Protein AF-A0AAU7R3I4-F1 (afdb_monomer_lite)

Foldseek 3Di:
DDPLVVLLVVLQVLLQVAFLLLLLLLLLLLLVLLCVVCVPDDPLLVVCPVLSVLSLLLSLQPPVSQVVLVVVLVVCCVDLQNDDPPVPRPCSCVQLSNQSSSLSSVSLNVSGSVSSSVNLVSSLVSLVVVLVVVVVVPPPDDRDDSSVSSSLSSLLSVVSSVLCVVCRVVSNVSSVGDDPVSSVVVSVSSVCSSVDDRPPDD

Organism: NCBI:txid3156396

Sequence (202 aa):
MSDWQILSQQVRSRLLAADAGTAVAFAAITAERLMRLDPQGLPFTRSLRPLLGLIWRAAAGDRTAFKPIAITLGEFYRSEYCHNDGQEGPDDADDDPAAATLFAAECYLHGEPVFAAYVAGRAIDAVEYRMELASEDYTGAEPVDSDAEVLAEVRQQLADLDTLAPYAAKLSSARFGLPADEQERLLAVLGDIVTAPAALSE

Secondary structure (DSSP, 8-state):
--HHHHHHHHHHHHHHHS-HHHHHHHHHHHHHHHHHH-TT--HHHHHTHHHHHHHHHHHTT-GGGHHHHHHHHHHHTTSGGG---GGGS-GGGSSHHHHHHHHHHHHHHH--HHHHHHHHHHHHHHHHHHHHHHHHS--SPPPP-HHHHHHHHHHHHHHHHHHHGGGHHHHHHHTT---HHHHHHHHHHHHHHHHSPP----

Structure (mmCIF, N/CA/C/O backbone):
data_AF-A0AAU7R3I4-F1
#
_entry.id   AF-A0AAU7R3I4-F1
#
loop_
_atom_site.group_PDB
_atom_site.id
_atom_site.type_symbol
_atom_site.label_atom_id
_atom_site.label_alt_id
_atom_site.label_comp_id
_atom_site.label_asym_id
_atom_site.label_entity_id
_atom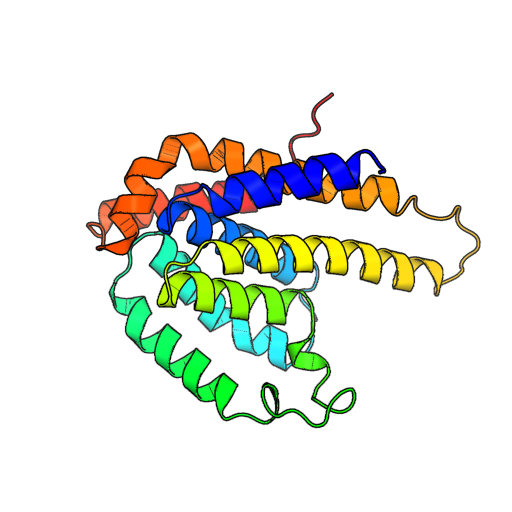_site.label_seq_id
_atom_site.pdbx_PDB_ins_code
_atom_site.Cartn_x
_atom_site.Cartn_y
_atom_site.Cartn_z
_atom_site.occupancy
_atom_site.B_iso_or_equiv
_atom_site.auth_seq_id
_atom_site.auth_comp_id
_atom_site.auth_asym_id
_atom_site.auth_atom_id
_atom_site.pdbx_PDB_model_num
ATOM 1 N N . MET A 1 1 ? 22.772 12.039 -10.742 1.00 71.75 1 MET A N 1
ATOM 2 C CA . MET A 1 1 ? 21.473 11.440 -10.396 1.00 71.75 1 MET A CA 1
ATOM 3 C C . MET A 1 1 ? 20.554 11.693 -11.565 1.00 71.75 1 MET A C 1
ATOM 5 O O . MET A 1 1 ? 20.539 12.831 -12.024 1.00 71.75 1 MET A O 1
ATOM 9 N N . SER A 1 2 ? 19.893 10.658 -12.074 1.00 85.19 2 SER A N 1
ATOM 10 C CA . SER A 1 2 ? 18.846 10.798 -13.092 1.00 85.19 2 SER A CA 1
ATOM 11 C C . SER A 1 2 ? 17.607 11.481 -12.493 1.00 85.19 2 SER A C 1
ATOM 13 O O . SER A 1 2 ? 17.454 11.550 -11.267 1.00 85.19 2 SER A O 1
ATOM 15 N N . ASP A 1 3 ? 16.715 11.984 -13.346 1.00 89.75 3 ASP A N 1
ATOM 16 C CA . ASP A 1 3 ? 15.483 12.657 -12.913 1.00 89.75 3 ASP A CA 1
ATOM 17 C C . ASP A 1 3 ? 14.599 11.732 -12.063 1.00 89.75 3 ASP A C 1
ATOM 19 O O . ASP A 1 3 ? 14.070 12.149 -11.028 1.00 89.75 3 ASP A O 1
ATOM 23 N N . TRP A 1 4 ? 14.504 10.450 -12.431 1.00 93.25 4 TRP A N 1
ATOM 24 C CA . TRP A 1 4 ? 13.720 9.475 -11.673 1.00 93.25 4 TRP A CA 1
ATOM 25 C C . TRP A 1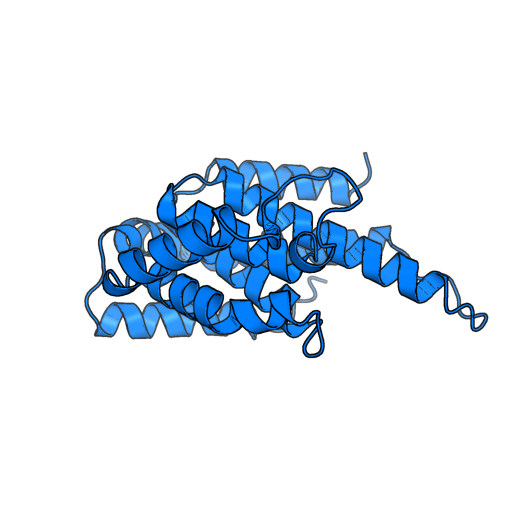 4 ? 14.300 9.223 -10.274 1.00 93.25 4 TRP A C 1
ATOM 27 O O . TRP A 1 4 ? 13.537 9.086 -9.322 1.00 93.25 4 TRP A O 1
ATOM 37 N N . GLN A 1 5 ? 15.628 9.250 -10.097 1.00 94.44 5 GLN A N 1
ATOM 38 C CA . GLN A 1 5 ? 16.264 9.085 -8.781 1.00 94.44 5 GLN A CA 1
ATOM 39 C C . GLN A 1 5 ? 15.942 10.252 -7.842 1.00 94.44 5 GLN A C 1
ATOM 41 O O . GLN A 1 5 ? 15.755 10.053 -6.640 1.00 94.44 5 GLN A O 1
ATOM 46 N N . ILE A 1 6 ? 15.871 11.475 -8.377 1.00 95.94 6 ILE A N 1
ATOM 47 C CA . ILE A 1 6 ? 15.481 12.664 -7.607 1.00 95.94 6 ILE A CA 1
ATOM 48 C C . ILE A 1 6 ? 14.027 12.527 -7.144 1.00 95.94 6 ILE A C 1
ATOM 50 O O . ILE A 1 6 ? 13.739 12.709 -5.958 1.00 95.94 6 ILE A O 1
ATOM 54 N N . LEU A 1 7 ? 13.120 12.160 -8.053 1.00 97.50 7 LEU A N 1
ATOM 55 C CA . LEU A 1 7 ? 11.707 11.983 -7.720 1.00 97.50 7 LEU A CA 1
ATOM 56 C C . LEU A 1 7 ? 11.472 10.783 -6.789 1.00 97.50 7 LEU A C 1
ATOM 58 O O . LEU A 1 7 ? 10.652 10.873 -5.880 1.00 97.50 7 LEU A O 1
ATOM 62 N N . SER A 1 8 ? 12.235 9.698 -6.930 1.00 97.25 8 SER A N 1
ATOM 63 C CA . SER A 1 8 ? 12.165 8.532 -6.038 1.00 97.25 8 SER A CA 1
ATOM 64 C C . SER A 1 8 ? 12.566 8.910 -4.607 1.00 97.25 8 SER A C 1
ATOM 66 O O . SER A 1 8 ? 11.874 8.569 -3.643 1.00 97.25 8 SER A O 1
ATOM 68 N N . GLN A 1 9 ? 13.611 9.732 -4.443 1.00 97.75 9 GLN A N 1
ATOM 69 C CA . GLN A 1 9 ? 13.945 10.293 -3.131 1.00 97.75 9 GLN A CA 1
ATOM 70 C C . GLN A 1 9 ? 12.828 11.186 -2.583 1.00 97.75 9 GLN A C 1
ATOM 72 O O . GLN A 1 9 ? 12.547 11.137 -1.386 1.00 97.75 9 GLN A O 1
ATOM 77 N N . GLN A 1 10 ? 12.147 11.956 -3.436 1.00 98.06 10 GLN A N 1
ATOM 78 C CA . GLN A 1 10 ? 10.985 12.741 -3.022 1.00 98.06 10 GLN A CA 1
ATOM 79 C C . GLN A 1 10 ? 9.822 11.850 -2.555 1.00 98.06 10 GLN A C 1
ATOM 81 O O . GLN A 1 10 ? 9.249 12.138 -1.501 1.00 98.06 10 GLN A O 1
ATOM 86 N N . VAL A 1 11 ? 9.494 10.769 -3.277 1.00 98.44 11 VAL A N 1
ATOM 87 C CA . VAL A 1 11 ? 8.492 9.772 -2.847 1.00 98.44 11 VAL A CA 1
ATOM 88 C C . VAL A 1 11 ? 8.865 9.226 -1.475 1.00 98.44 11 VAL A C 1
ATOM 90 O O . VAL A 1 11 ? 8.072 9.314 -0.536 1.00 98.44 11 VAL A O 1
ATOM 93 N N . ARG A 1 12 ? 10.106 8.750 -1.321 1.00 98.56 12 ARG A N 1
ATOM 94 C CA . ARG A 1 12 ? 10.612 8.214 -0.055 1.00 98.56 12 ARG A CA 1
ATOM 95 C C . ARG A 1 12 ? 10.496 9.230 1.080 1.00 98.56 12 ARG A C 1
ATOM 97 O O . ARG A 1 12 ? 9.994 8.894 2.148 1.00 98.56 12 ARG A O 1
ATOM 104 N N . SER A 1 13 ? 10.925 10.474 0.869 1.00 98.44 13 SER A N 1
ATOM 105 C CA . SER A 1 13 ? 10.817 11.532 1.879 1.00 98.44 13 SER A CA 1
ATOM 106 C C . SER A 1 13 ? 9.367 11.835 2.263 1.00 98.44 13 SER A C 1
ATOM 108 O O . SER A 1 13 ? 9.090 12.013 3.448 1.00 98.44 13 SER A O 1
ATOM 110 N N . ARG A 1 14 ? 8.439 11.867 1.297 1.00 98.56 14 ARG A N 1
ATOM 111 C CA . ARG A 1 14 ? 7.009 12.086 1.566 1.00 98.56 14 ARG A CA 1
ATOM 112 C C . ARG A 1 14 ? 6.393 10.931 2.347 1.00 98.56 14 ARG A C 1
ATOM 114 O O . ARG A 1 14 ? 5.661 11.192 3.294 1.00 98.56 14 ARG A O 1
ATOM 121 N N . LEU A 1 15 ? 6.717 9.688 1.993 1.00 98.44 15 LEU A N 1
ATOM 122 C CA . LEU A 1 15 ? 6.246 8.501 2.709 1.00 98.44 15 LEU A CA 1
ATOM 123 C C . LEU A 1 15 ? 6.739 8.489 4.152 1.00 98.44 15 LEU A C 1
ATOM 125 O O . LEU A 1 15 ? 5.936 8.337 5.063 1.00 98.44 15 LEU A O 1
ATOM 129 N N . LEU A 1 16 ? 8.030 8.739 4.379 1.00 98.31 16 LEU A N 1
ATOM 130 C CA . LEU A 1 16 ? 8.600 8.783 5.731 1.00 98.31 16 LEU A CA 1
ATOM 131 C C . LEU A 1 16 ? 8.027 9.914 6.601 1.00 98.31 16 LEU A C 1
ATOM 133 O O . LEU A 1 16 ? 8.086 9.823 7.825 1.00 98.31 16 LEU A O 1
ATOM 137 N N . ALA A 1 17 ? 7.490 10.970 5.987 1.00 98.00 17 ALA A N 1
ATOM 138 C CA . ALA A 1 17 ? 6.820 12.068 6.679 1.00 98.00 17 ALA A CA 1
ATOM 139 C C . ALA A 1 17 ? 5.295 11.880 6.812 1.00 98.00 17 ALA A C 1
ATOM 141 O O . ALA A 1 17 ? 4.649 12.664 7.509 1.00 98.00 17 ALA A O 1
ATOM 142 N N . ALA A 1 18 ? 4.711 10.889 6.133 1.00 97.38 18 ALA A N 1
ATOM 143 C CA . ALA A 1 18 ? 3.278 10.633 6.154 1.00 97.38 18 ALA A CA 1
ATOM 144 C C . ALA A 1 18 ? 2.837 10.023 7.492 1.00 97.38 18 ALA A C 1
ATOM 146 O O . ALA A 1 18 ? 3.603 9.347 8.181 1.00 97.38 18 ALA A O 1
ATOM 147 N N . ASP A 1 19 ? 1.570 10.226 7.854 1.00 96.94 19 ASP A N 1
ATOM 148 C CA . ASP A 1 19 ? 0.981 9.472 8.953 1.00 96.94 19 ASP A CA 1
ATOM 149 C C . ASP A 1 19 ? 0.821 7.990 8.571 1.00 96.94 19 ASP A C 1
ATOM 151 O O . ASP A 1 19 ? 0.715 7.629 7.396 1.00 96.94 19 ASP A O 1
ATOM 155 N N . ALA A 1 20 ? 0.758 7.122 9.581 1.00 96.00 20 ALA A N 1
ATOM 156 C CA . ALA A 1 20 ? 0.672 5.679 9.380 1.00 96.00 20 ALA A CA 1
ATOM 157 C C . ALA A 1 20 ? -0.536 5.246 8.528 1.00 96.00 20 ALA A C 1
ATOM 159 O O . ALA A 1 20 ? -0.434 4.275 7.787 1.00 96.00 20 ALA A O 1
ATOM 160 N N . GLY A 1 21 ? -1.675 5.942 8.616 1.00 97.00 21 GLY A N 1
ATOM 161 C CA . GLY A 1 21 ? -2.854 5.614 7.816 1.00 97.00 21 GLY A CA 1
ATOM 162 C C . GLY A 1 21 ? -2.629 5.900 6.334 1.00 97.00 21 GLY A C 1
ATOM 163 O O . GLY A 1 21 ? -2.916 5.051 5.491 1.00 97.00 21 GLY A O 1
ATOM 164 N N . THR A 1 22 ? -2.055 7.065 6.025 1.00 97.94 22 THR A N 1
ATOM 165 C CA . THR A 1 22 ? -1.668 7.427 4.653 1.00 97.94 22 THR A CA 1
ATOM 166 C C . THR A 1 22 ? -0.627 6.464 4.086 1.00 97.94 22 THR A C 1
ATOM 168 O O . THR A 1 22 ? -0.768 6.016 2.948 1.00 97.94 22 THR A O 1
ATOM 171 N N . ALA A 1 23 ? 0.376 6.084 4.882 1.00 98.38 23 ALA A N 1
ATOM 172 C CA . ALA A 1 23 ? 1.396 5.121 4.467 1.00 98.38 23 ALA A CA 1
ATOM 173 C C . ALA A 1 23 ? 0.801 3.739 4.133 1.00 98.38 23 ALA A C 1
ATOM 175 O O . ALA A 1 23 ? 1.142 3.156 3.106 1.00 98.38 23 ALA A O 1
ATOM 176 N N . VAL A 1 24 ? -0.135 3.241 4.950 1.00 98.25 24 VAL A N 1
ATOM 177 C CA . VAL A 1 24 ? -0.825 1.962 4.703 1.00 98.25 24 VAL A CA 1
ATOM 178 C C . VAL A 1 24 ? -1.683 2.018 3.442 1.00 98.25 24 VAL A C 1
ATOM 180 O O . VAL A 1 24 ? -1.657 1.078 2.652 1.00 98.25 24 VAL A O 1
ATOM 183 N N . ALA A 1 25 ? -2.427 3.107 3.229 1.00 98.06 25 ALA A N 1
ATOM 184 C CA . ALA A 1 25 ? -3.237 3.269 2.024 1.00 98.06 25 ALA A CA 1
ATOM 185 C C . ALA A 1 25 ? -2.371 3.298 0.759 1.00 98.06 25 ALA A C 1
ATOM 187 O O . ALA A 1 25 ? -2.673 2.584 -0.194 1.00 98.06 25 ALA A O 1
ATOM 188 N N . PHE A 1 26 ? -1.266 4.050 0.777 1.00 98.44 26 PHE A N 1
ATOM 189 C CA . PHE A 1 26 ? -0.291 4.039 -0.313 1.00 98.44 26 PHE A CA 1
ATOM 190 C C . PHE A 1 26 ? 0.252 2.627 -0.566 1.00 98.44 26 PHE A C 1
ATOM 192 O O . PHE A 1 26 ? 0.228 2.151 -1.697 1.00 98.44 26 PHE A O 1
ATOM 199 N N . ALA A 1 27 ? 0.693 1.931 0.486 1.00 98.56 27 ALA A N 1
ATOM 200 C CA . ALA A 1 27 ? 1.240 0.584 0.363 1.00 98.56 27 ALA A CA 1
ATOM 201 C C . ALA A 1 27 ? 0.222 -0.402 -0.245 1.00 98.56 27 ALA A C 1
ATOM 203 O O . ALA A 1 27 ? 0.578 -1.185 -1.122 1.00 98.56 27 ALA A O 1
ATOM 204 N N . ALA A 1 28 ? -1.049 -0.328 0.165 1.00 97.94 28 ALA A N 1
ATOM 205 C CA . ALA A 1 28 ? -2.124 -1.160 -0.375 1.00 97.94 28 ALA A CA 1
ATOM 206 C C . ALA A 1 28 ? -2.416 -0.868 -1.858 1.00 97.94 28 ALA A C 1
ATOM 208 O O . ALA A 1 28 ? -2.592 -1.802 -2.641 1.00 97.94 28 ALA A O 1
ATOM 209 N N . ILE A 1 29 ? -2.441 0.414 -2.243 1.00 97.50 29 ILE A N 1
ATO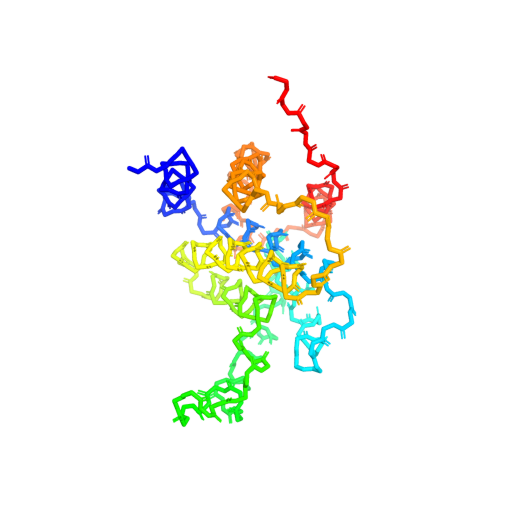M 210 C CA . ILE A 1 29 ? -2.638 0.872 -3.628 1.00 97.50 29 ILE A CA 1
ATOM 211 C C . ILE A 1 29 ? -1.526 0.339 -4.533 1.00 97.50 29 ILE A C 1
ATOM 213 O O . ILE A 1 29 ? -1.805 -0.279 -5.563 1.00 97.50 29 ILE A O 1
ATOM 217 N N . THR A 1 30 ? -0.274 0.534 -4.127 1.00 97.75 30 THR A N 1
ATOM 218 C CA . THR A 1 30 ? 0.894 0.126 -4.910 1.00 97.75 30 THR A CA 1
ATOM 219 C C . THR A 1 30 ? 1.000 -1.396 -5.010 1.00 97.75 30 THR A C 1
ATOM 221 O O . THR A 1 30 ? 1.177 -1.920 -6.109 1.00 97.75 30 THR A O 1
ATOM 224 N N . ALA A 1 31 ? 0.800 -2.123 -3.904 1.00 97.50 31 ALA A N 1
ATOM 225 C CA . ALA A 1 31 ? 0.778 -3.586 -3.922 1.00 97.50 31 ALA A CA 1
ATOM 226 C C . ALA A 1 31 ? -0.330 -4.126 -4.844 1.00 97.50 31 ALA A C 1
ATOM 228 O O . ALA A 1 31 ? -0.075 -5.019 -5.646 1.00 97.50 31 ALA A O 1
ATOM 229 N N . GLU A 1 32 ? -1.537 -3.550 -4.806 1.00 96.56 32 GLU A N 1
ATOM 230 C CA . GLU A 1 32 ? -2.638 -3.950 -5.693 1.00 96.56 32 GLU A CA 1
ATOM 231 C C . GLU A 1 32 ? -2.322 -3.711 -7.169 1.00 96.56 32 GLU A C 1
ATOM 233 O O . GLU A 1 32 ? -2.641 -4.571 -7.992 1.00 96.56 32 GLU A O 1
ATOM 238 N N . ARG A 1 33 ? -1.660 -2.602 -7.524 1.00 95.31 33 ARG A N 1
ATOM 239 C CA . ARG A 1 33 ? -1.207 -2.386 -8.905 1.00 95.31 33 ARG A CA 1
ATOM 240 C C . ARG A 1 33 ? -0.242 -3.472 -9.363 1.00 95.31 33 ARG A C 1
ATOM 242 O O . ARG A 1 33 ? -0.480 -4.064 -10.413 1.00 95.31 33 ARG A O 1
ATOM 249 N N . LEU A 1 34 ? 0.789 -3.775 -8.574 1.00 94.56 34 LEU A N 1
ATOM 250 C CA . LEU A 1 34 ? 1.768 -4.815 -8.918 1.00 94.56 34 LEU A CA 1
ATOM 251 C C . LEU A 1 34 ? 1.093 -6.168 -9.121 1.00 94.56 34 LEU A C 1
ATOM 253 O O . LEU A 1 34 ? 1.260 -6.826 -10.144 1.00 94.56 34 LEU A O 1
ATOM 257 N N . MET A 1 35 ? 0.217 -6.528 -8.191 1.00 93.19 35 MET A N 1
ATOM 258 C CA . MET A 1 35 ? -0.504 -7.791 -8.220 1.00 93.19 35 MET A CA 1
ATOM 259 C C . MET A 1 35 ? -1.549 -7.877 -9.352 1.00 93.19 35 MET A C 1
ATOM 261 O O . MET A 1 35 ? -2.101 -8.952 -9.586 1.00 93.19 35 MET A O 1
ATOM 265 N N . ARG A 1 36 ? -1.891 -6.762 -10.014 1.00 92.06 36 ARG A N 1
ATOM 266 C CA . ARG A 1 36 ? -2.749 -6.720 -11.214 1.00 92.06 36 ARG A CA 1
ATOM 267 C C . ARG A 1 36 ? -1.949 -6.764 -12.511 1.00 92.06 36 ARG A C 1
ATOM 269 O O . ARG A 1 36 ? -2.495 -7.214 -13.517 1.00 92.06 36 ARG A O 1
ATOM 276 N N . LEU A 1 37 ? -0.705 -6.286 -12.492 1.00 88.31 37 LEU A N 1
ATOM 277 C CA . LEU A 1 37 ? 0.207 -6.355 -13.634 1.00 88.31 37 LEU A CA 1
ATOM 278 C C . LEU A 1 37 ? 0.649 -7.793 -13.913 1.00 88.31 37 LEU A C 1
ATOM 280 O O . LEU A 1 37 ? 0.810 -8.145 -15.079 1.00 88.31 37 LEU A O 1
ATOM 284 N N . ASP A 1 38 ? 0.746 -8.628 -12.875 1.00 81.94 38 ASP A N 1
ATOM 285 C CA . ASP A 1 38 ? 1.004 -10.061 -13.016 1.00 81.94 38 ASP A CA 1
ATOM 286 C C . ASP A 1 38 ? -0.145 -10.935 -12.463 1.00 81.94 38 ASP A C 1
ATOM 288 O O . ASP A 1 38 ? -0.091 -11.457 -11.345 1.00 81.94 38 ASP A O 1
ATOM 292 N N . PRO A 1 39 ? -1.227 -11.132 -13.239 1.00 75.94 39 PRO A N 1
ATOM 293 C CA . PRO A 1 39 ? -2.353 -11.958 -12.810 1.00 75.94 39 PRO A CA 1
ATOM 294 C C . PRO A 1 39 ? -2.035 -13.462 -12.786 1.00 75.94 39 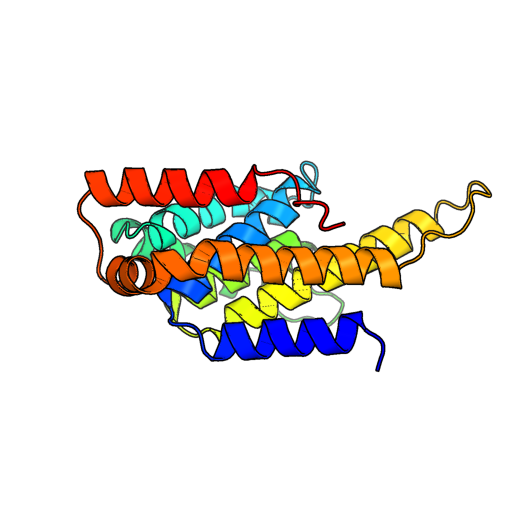PRO A C 1
ATOM 296 O O . PRO A 1 39 ? -2.799 -14.229 -12.191 1.00 75.94 39 PRO A O 1
ATOM 299 N N . GLN A 1 40 ? -0.966 -13.902 -13.460 1.00 77.44 40 GLN A N 1
ATOM 300 C CA . GLN A 1 40 ? -0.568 -15.313 -13.535 1.00 77.44 40 GLN A CA 1
ATOM 301 C C . GLN A 1 40 ? 0.538 -15.681 -12.548 1.00 77.44 40 GLN A C 1
ATOM 303 O O . GLN A 1 40 ? 0.889 -16.860 -12.521 1.00 77.44 40 GLN A O 1
ATOM 308 N N . GLY A 1 41 ? 1.018 -14.713 -11.758 1.00 78.88 41 GLY A N 1
ATOM 309 C CA . GLY A 1 41 ? 2.228 -14.784 -10.947 1.00 78.88 41 GLY A CA 1
ATOM 310 C C . GLY A 1 41 ? 2.390 -16.002 -10.051 1.00 78.88 41 GLY A C 1
ATOM 311 O O . GLY A 1 41 ? 1.546 -16.907 -9.970 1.00 78.88 41 GLY A O 1
ATOM 312 N N . LEU A 1 42 ? 3.520 -16.038 -9.354 1.00 87.88 42 LEU A N 1
ATOM 313 C CA . LEU A 1 42 ? 3.970 -17.236 -8.655 1.00 87.88 42 LEU A CA 1
ATOM 314 C C . LEU A 1 42 ? 2.903 -17.777 -7.680 1.00 87.88 42 LEU A C 1
ATOM 316 O O . LEU A 1 42 ? 2.064 -17.023 -7.162 1.00 87.88 42 LEU A O 1
ATOM 320 N N . PRO A 1 43 ? 2.836 -19.108 -7.462 1.00 89.81 43 PRO A N 1
ATOM 321 C CA . PRO A 1 43 ? 1.831 -19.713 -6.590 1.00 89.81 43 PRO A CA 1
ATOM 322 C C . PRO A 1 43 ? 1.733 -19.040 -5.217 1.00 89.81 43 PRO A C 1
ATOM 324 O O . PRO A 1 43 ? 0.616 -18.795 -4.747 1.00 89.81 43 PRO A O 1
ATOM 327 N N . PHE A 1 44 ? 2.874 -18.684 -4.620 1.00 90.12 44 PHE A N 1
ATOM 328 C CA . PHE A 1 44 ? 2.911 -17.946 -3.363 1.00 90.12 44 PHE A CA 1
ATOM 329 C C . PHE A 1 44 ? 2.282 -16.556 -3.489 1.00 90.12 44 PHE A C 1
ATOM 331 O O . PHE A 1 44 ? 1.346 -16.254 -2.748 1.00 90.12 44 PHE A O 1
ATOM 338 N N . THR A 1 45 ? 2.693 -15.753 -4.472 1.00 92.06 45 THR A N 1
ATOM 339 C CA . THR A 1 45 ? 2.119 -14.429 -4.752 1.00 92.06 45 THR A CA 1
ATOM 340 C C . THR A 1 45 ? 0.602 -14.499 -4.852 1.00 92.06 45 THR A C 1
ATOM 342 O O . THR A 1 45 ? -0.113 -13.789 -4.146 1.00 92.06 45 THR A O 1
ATOM 345 N N . ARG A 1 46 ? 0.063 -15.430 -5.646 1.00 91.94 46 ARG A N 1
ATOM 346 C CA . ARG A 1 46 ? -1.395 -15.603 -5.781 1.00 91.94 46 ARG A CA 1
ATOM 347 C C . ARG A 1 46 ? -2.070 -15.955 -4.456 1.00 91.94 46 ARG A C 1
ATOM 349 O O . ARG A 1 46 ? -3.179 -15.481 -4.193 1.00 91.94 46 ARG A O 1
ATOM 356 N N . SER A 1 47 ? -1.405 -16.741 -3.609 1.00 93.06 47 SER A N 1
ATOM 357 C CA . SER A 1 47 ? -1.913 -17.103 -2.282 1.00 93.06 47 SER A CA 1
ATOM 358 C C . SER A 1 47 ? -2.066 -15.901 -1.338 1.00 93.06 47 SER A C 1
ATOM 360 O O . SER A 1 47 ? -2.895 -15.953 -0.431 1.00 93.06 47 SER A O 1
ATOM 362 N N . LEU A 1 48 ? -1.356 -14.792 -1.590 1.00 95.69 48 LEU A N 1
ATOM 363 C CA . LEU A 1 48 ? -1.414 -13.567 -0.784 1.00 95.69 48 LEU A CA 1
ATOM 364 C C . LEU A 1 48 ? -2.609 -12.657 -1.118 1.00 95.69 48 LEU A C 1
ATOM 366 O O . LEU A 1 48 ? -2.848 -11.676 -0.412 1.00 95.69 48 LEU A O 1
ATOM 370 N N . ARG A 1 49 ? -3.419 -12.963 -2.145 1.00 96.12 49 ARG A N 1
ATOM 371 C CA . ARG A 1 49 ? -4.580 -12.123 -2.505 1.00 96.12 49 ARG A CA 1
ATOM 372 C C . ARG A 1 49 ? -5.551 -11.875 -1.338 1.00 96.12 49 ARG A C 1
ATOM 374 O O . ARG A 1 49 ? -5.979 -10.732 -1.165 1.00 96.12 49 ARG A O 1
ATOM 381 N N . PRO A 1 50 ? -5.908 -12.880 -0.512 1.00 97.75 50 PRO A N 1
ATOM 382 C CA . PRO A 1 50 ? -6.743 -12.650 0.663 1.00 97.75 50 PRO A CA 1
ATOM 383 C C . PRO A 1 50 ? -6.084 -11.719 1.689 1.00 97.75 50 PRO A C 1
ATOM 385 O O . PRO A 1 50 ? -6.786 -10.912 2.296 1.00 97.75 50 PRO A O 1
ATOM 388 N N . LEU A 1 51 ? -4.756 -11.791 1.859 1.00 98.31 51 LEU A N 1
ATOM 389 C CA . LEU A 1 51 ? -4.012 -10.882 2.734 1.00 98.31 51 LEU A CA 1
ATOM 390 C C . LEU A 1 51 ? -4.117 -9.444 2.230 1.00 98.31 51 LEU A C 1
ATOM 392 O O . LEU A 1 51 ? -4.485 -8.563 3.004 1.00 98.31 51 LEU A O 1
ATOM 396 N N . LEU A 1 52 ? -3.896 -9.213 0.935 1.00 97.62 52 LEU A N 1
ATOM 397 C CA . LEU A 1 52 ? -4.053 -7.884 0.349 1.00 97.62 52 LEU A CA 1
ATOM 398 C C . LEU A 1 52 ? -5.476 -7.342 0.548 1.00 97.62 52 LEU A C 1
ATOM 400 O O . LEU A 1 52 ? -5.650 -6.205 0.984 1.00 97.62 52 LEU A O 1
ATOM 404 N N . GLY A 1 53 ? -6.500 -8.180 0.363 1.00 97.81 53 GLY A N 1
ATOM 405 C CA . GLY A 1 53 ? -7.886 -7.815 0.668 1.00 97.81 53 GLY A CA 1
ATOM 406 C C . GLY A 1 53 ? -8.105 -7.391 2.129 1.00 97.81 53 GLY A C 1
ATOM 407 O O . GLY A 1 53 ? -8.848 -6.445 2.392 1.00 97.81 53 GLY A O 1
ATOM 408 N N . LEU A 1 54 ? -7.440 -8.037 3.092 1.00 98.25 54 LEU A N 1
ATOM 409 C CA . LEU A 1 54 ? -7.482 -7.622 4.499 1.00 98.25 54 LEU A CA 1
ATOM 410 C C . LEU A 1 54 ? -6.807 -6.262 4.716 1.00 98.25 54 LEU A C 1
ATOM 412 O O . LEU A 1 54 ? -7.356 -5.441 5.451 1.00 98.25 54 LEU A O 1
ATOM 416 N N . ILE A 1 55 ? -5.660 -6.014 4.074 1.00 98.19 55 ILE A N 1
ATOM 417 C CA . ILE A 1 55 ? -4.928 -4.739 4.159 1.00 98.19 55 ILE A CA 1
ATOM 418 C C . ILE A 1 55 ? -5.789 -3.591 3.620 1.00 98.19 55 ILE A C 1
ATOM 420 O O . ILE A 1 55 ? -5.869 -2.541 4.249 1.00 98.19 55 ILE A O 1
ATOM 424 N N . TRP A 1 56 ? -6.509 -3.805 2.518 1.00 97.31 56 TRP A N 1
ATOM 425 C CA . TRP A 1 56 ? -7.454 -2.831 1.964 1.00 97.31 56 TRP A CA 1
ATOM 426 C C . TRP A 1 56 ? -8.545 -2.429 2.953 1.00 97.31 56 TRP A C 1
ATOM 428 O O . TRP A 1 56 ? -8.785 -1.245 3.197 1.00 97.31 56 TRP A O 1
ATOM 438 N N . ARG A 1 57 ? -9.183 -3.418 3.584 1.00 96.75 57 ARG A N 1
ATOM 439 C CA . ARG A 1 57 ? -10.191 -3.149 4.617 1.00 96.75 57 ARG A CA 1
ATOM 440 C C . ARG A 1 57 ? -9.568 -2.446 5.823 1.00 96.75 57 ARG A C 1
ATOM 442 O O . ARG A 1 57 ? -10.161 -1.516 6.362 1.00 96.75 57 ARG A O 1
ATOM 449 N N . ALA A 1 58 ? -8.370 -2.860 6.229 1.00 97.00 58 ALA A N 1
ATOM 450 C CA . ALA A 1 58 ? -7.620 -2.235 7.311 1.00 97.00 58 ALA A CA 1
ATOM 451 C C . ALA A 1 58 ? -7.283 -0.760 7.020 1.00 97.00 58 ALA A C 1
ATOM 453 O O . ALA A 1 58 ? -7.480 0.081 7.898 1.00 97.00 58 ALA A O 1
ATOM 454 N N . ALA A 1 59 ? -6.858 -0.431 5.796 1.00 96.69 59 ALA A N 1
ATOM 455 C CA . ALA A 1 59 ? -6.624 0.941 5.335 1.00 96.69 59 ALA A CA 1
ATOM 456 C C . ALA A 1 59 ? -7.904 1.792 5.405 1.00 96.69 59 ALA A C 1
ATOM 458 O O . ALA A 1 59 ? -7.863 2.965 5.774 1.00 96.69 59 ALA A O 1
ATOM 459 N N . ALA A 1 60 ? -9.056 1.174 5.125 1.00 96.62 60 ALA A N 1
ATOM 460 C CA . ALA A 1 60 ? -10.371 1.792 5.262 1.00 96.62 60 ALA A CA 1
ATOM 461 C C . ALA A 1 60 ? -10.906 1.827 6.712 1.00 96.62 60 ALA A C 1
ATOM 463 O O . ALA A 1 60 ? -11.977 2.378 6.958 1.00 96.62 60 ALA A O 1
ATOM 464 N N . GLY A 1 61 ? -10.178 1.278 7.688 1.00 96.69 61 GLY A N 1
ATOM 465 C CA . GLY A 1 61 ? -10.525 1.326 9.109 1.00 96.69 61 GLY A CA 1
ATOM 466 C C . GLY A 1 61 ? -11.317 0.132 9.647 1.00 96.69 61 GLY A C 1
ATOM 467 O O . GLY A 1 61 ? -11.921 0.231 10.719 1.00 96.69 61 GLY A O 1
ATOM 468 N N . ASP A 1 62 ? -11.309 -1.009 8.956 1.00 96.62 62 ASP A N 1
ATOM 469 C CA . ASP A 1 62 ? -11.809 -2.274 9.499 1.00 96.62 62 ASP A CA 1
ATOM 470 C C . ASP A 1 62 ? -10.848 -2.834 10.560 1.00 96.62 62 ASP A C 1
ATOM 472 O O . ASP A 1 62 ? -9.805 -3.424 10.270 1.00 96.62 62 ASP A O 1
ATOM 476 N N . ARG A 1 63 ? -11.236 -2.717 11.830 1.00 94.38 63 ARG A N 1
ATOM 477 C CA . ARG A 1 63 ? -10.451 -3.238 12.961 1.00 94.38 63 ARG A CA 1
ATOM 478 C C . ARG A 1 63 ? -10.447 -4.760 13.059 1.00 94.38 63 ARG A C 1
ATOM 480 O O . ARG A 1 63 ? -9.606 -5.316 13.767 1.00 94.38 63 ARG A O 1
ATOM 487 N N . THR A 1 64 ? -11.380 -5.445 12.401 1.00 95.75 64 THR A N 1
ATOM 488 C CA . THR A 1 64 ? -11.434 -6.911 12.427 1.00 95.75 64 THR A CA 1
ATOM 489 C C . THR A 1 64 ? -10.307 -7.537 11.606 1.00 95.75 64 THR A C 1
ATOM 491 O O . THR A 1 64 ? -9.954 -8.690 11.855 1.00 95.75 64 THR A O 1
ATOM 494 N N . ALA A 1 65 ? -9.688 -6.771 10.698 1.00 96.31 65 ALA A N 1
ATOM 495 C CA . ALA A 1 65 ? -8.573 -7.211 9.865 1.00 96.31 65 ALA A CA 1
ATOM 496 C C . ALA A 1 65 ? -7.264 -7.430 10.649 1.00 96.31 65 ALA A C 1
ATOM 498 O O . ALA A 1 65 ? -6.445 -8.246 10.231 1.00 96.31 65 ALA A O 1
ATOM 499 N N . PHE A 1 66 ? -7.084 -6.787 11.813 1.00 96.50 66 PHE A N 1
ATOM 500 C CA . PHE A 1 66 ? -5.822 -6.842 12.562 1.00 96.50 66 PHE A CA 1
ATOM 501 C C . PHE A 1 66 ? -5.354 -8.258 12.888 1.00 96.50 66 PHE A C 1
ATOM 503 O O . PHE A 1 66 ? -4.234 -8.646 12.563 1.00 96.50 66 PHE A O 1
ATOM 510 N N . LYS A 1 67 ? -6.220 -9.051 13.525 1.00 97.62 67 LYS A N 1
ATOM 511 C CA . LYS A 1 67 ? -5.860 -10.404 13.958 1.00 97.62 67 LYS A CA 1
ATOM 512 C C . LYS A 1 67 ? -5.567 -11.334 12.764 1.00 97.62 67 LYS A C 1
ATOM 514 O O . LYS A 1 67 ? -4.537 -11.999 12.814 1.00 97.62 67 LYS A O 1
ATOM 519 N N . PRO A 1 68 ? -6.405 -11.395 11.712 1.00 98.31 68 PRO A N 1
ATOM 520 C CA . PRO A 1 68 ? -6.095 -12.153 10.500 1.00 98.31 68 PRO A CA 1
ATOM 521 C C . PRO A 1 68 ? -4.765 -11.767 9.837 1.00 98.31 68 PRO A C 1
ATOM 523 O O . PRO A 1 68 ? -3.999 -12.660 9.483 1.00 98.31 68 PRO A O 1
ATOM 526 N N . ILE A 1 69 ? -4.459 -10.468 9.725 1.00 98.31 69 ILE A N 1
ATOM 527 C CA . ILE A 1 69 ? -3.187 -9.996 9.148 1.00 98.31 69 ILE A CA 1
ATOM 528 C C . ILE A 1 69 ? -2.005 -10.472 10.002 1.00 98.31 69 ILE A C 1
ATOM 530 O O . ILE A 1 69 ? -1.067 -11.064 9.476 1.00 98.31 69 ILE A O 1
ATOM 534 N N . ALA A 1 70 ? -2.077 -10.288 11.325 1.00 98.12 70 ALA A N 1
ATOM 535 C CA . ALA A 1 70 ? -1.022 -10.715 12.245 1.00 98.12 70 ALA A CA 1
ATOM 536 C C . ALA A 1 70 ? -0.782 -12.232 12.221 1.00 98.12 70 ALA A C 1
ATOM 538 O O . ALA A 1 70 ? 0.363 -12.674 12.280 1.00 98.12 70 ALA A O 1
ATOM 539 N N . ILE A 1 71 ? -1.848 -13.033 12.120 1.00 98.06 71 ILE A N 1
ATOM 540 C CA . ILE A 1 71 ? -1.733 -14.490 11.982 1.00 98.06 71 ILE A CA 1
ATOM 541 C C . ILE A 1 71 ? -1.051 -14.843 10.661 1.00 98.06 71 ILE A C 1
ATOM 543 O O . ILE A 1 71 ? -0.100 -15.614 10.679 1.00 98.06 71 ILE A O 1
ATOM 547 N N . THR A 1 72 ? -1.486 -14.245 9.551 1.00 97.12 72 THR A N 1
ATOM 548 C CA . THR A 1 72 ? -0.942 -14.547 8.218 1.00 97.12 72 THR A CA 1
ATOM 549 C C . THR A 1 72 ? 0.549 -14.216 8.134 1.00 97.12 72 THR A C 1
ATOM 551 O O . THR A 1 72 ? 1.334 -15.040 7.675 1.00 97.12 72 THR A O 1
ATOM 554 N N . LEU A 1 73 ? 0.972 -13.052 8.646 1.00 95.88 73 LEU A N 1
ATOM 555 C CA . LEU A 1 73 ? 2.398 -12.711 8.719 1.00 95.88 73 LEU A CA 1
ATOM 556 C C . LEU A 1 73 ? 3.168 -13.651 9.657 1.00 95.88 73 LEU A C 1
ATOM 558 O O . LEU A 1 73 ? 4.267 -14.085 9.331 1.00 95.88 73 LEU A O 1
ATOM 562 N N . GLY A 1 74 ? 2.580 -14.028 10.795 1.00 95.12 74 GLY A N 1
ATOM 563 C CA . GLY A 1 74 ? 3.180 -15.014 11.696 1.00 95.12 74 GLY A CA 1
ATOM 564 C C . GLY A 1 74 ? 3.346 -16.403 11.066 1.00 95.12 74 GLY A C 1
ATOM 565 O O . GLY A 1 74 ? 4.305 -17.104 11.383 1.00 95.12 74 GLY A O 1
ATOM 566 N N . GLU A 1 75 ? 2.432 -16.809 10.184 1.00 94.12 75 GLU A N 1
ATOM 567 C CA . GLU A 1 75 ? 2.539 -18.041 9.396 1.00 94.12 75 GLU A CA 1
ATOM 568 C C . GLU A 1 75 ? 3.625 -17.921 8.326 1.00 94.12 75 GLU A C 1
ATOM 570 O O . GLU A 1 75 ? 4.454 -18.823 8.221 1.00 94.12 75 GLU A O 1
ATOM 575 N N . PHE A 1 76 ? 3.691 -16.788 7.618 1.00 92.56 76 PHE A N 1
ATOM 576 C CA . PHE A 1 76 ? 4.770 -16.491 6.676 1.00 92.56 76 PHE A CA 1
ATOM 577 C C . PHE A 1 76 ? 6.149 -16.578 7.345 1.00 92.56 76 PHE A C 1
ATOM 579 O O . PHE A 1 76 ? 6.992 -17.345 6.884 1.00 92.56 76 PHE A O 1
ATOM 586 N N . TYR A 1 77 ? 6.357 -15.907 8.485 1.00 90.88 77 TYR A N 1
ATOM 587 C CA . TYR A 1 77 ? 7.643 -15.918 9.199 1.00 90.88 77 TYR A CA 1
ATOM 588 C C . TYR A 1 77 ? 8.094 -17.301 9.686 1.00 90.88 77 TYR A C 1
ATOM 590 O O . TYR A 1 77 ? 9.254 -17.481 10.053 1.00 90.88 77 TYR A O 1
ATOM 598 N N . ARG A 1 78 ? 7.174 -18.268 9.744 1.00 89.62 78 ARG A N 1
ATOM 599 C CA . ARG A 1 78 ? 7.438 -19.660 10.134 1.00 89.62 78 ARG A CA 1
ATOM 600 C C . ARG A 1 78 ? 7.482 -20.620 8.946 1.00 89.62 78 ARG A C 1
ATOM 602 O O . ARG A 1 78 ? 7.666 -21.820 9.152 1.00 89.62 78 ARG A O 1
ATOM 609 N N . SER A 1 79 ? 7.207 -20.124 7.747 1.00 87.31 79 SER A N 1
ATOM 610 C CA . SER A 1 79 ? 7.168 -20.912 6.522 1.00 87.31 79 SER A CA 1
ATOM 611 C C . SER A 1 79 ? 8.542 -20.958 5.858 1.00 87.31 79 SER A C 1
ATOM 613 O O . SER A 1 79 ? 9.415 -20.139 6.146 1.00 87.31 79 SER A O 1
ATOM 615 N N . GLU A 1 80 ? 8.717 -21.894 4.927 1.00 82.88 80 GLU A N 1
ATOM 616 C CA . GLU A 1 80 ? 9.910 -21.964 4.072 1.00 82.88 80 GLU A CA 1
ATOM 617 C C . GLU A 1 80 ? 10.147 -20.667 3.281 1.00 82.88 80 GLU A C 1
ATOM 619 O O . GLU A 1 80 ? 11.290 -20.300 3.041 1.00 82.88 80 GLU A O 1
ATOM 624 N N . TYR A 1 81 ? 9.084 -19.902 3.009 1.00 82.25 81 TYR A N 1
ATOM 625 C CA . TYR A 1 81 ? 9.148 -18.611 2.327 1.00 82.25 81 TYR A CA 1
ATOM 626 C C . TYR A 1 81 ? 9.885 -17.507 3.093 1.00 82.25 81 TYR A C 1
ATOM 628 O O . TYR A 1 81 ? 10.330 -16.543 2.482 1.00 82.25 81 TYR A O 1
ATOM 636 N N . CYS A 1 82 ? 10.049 -17.632 4.415 1.00 79.75 82 CYS A N 1
ATOM 637 C CA . CYS A 1 82 ? 10.802 -16.668 5.225 1.00 79.75 82 CYS A CA 1
ATOM 638 C C . CYS A 1 82 ? 12.169 -17.212 5.693 1.00 79.75 82 CYS A C 1
ATOM 640 O O . CYS A 1 82 ? 12.970 -16.481 6.285 1.00 79.75 82 CYS A O 1
ATOM 642 N N . HIS A 1 83 ? 12.463 -18.497 5.472 1.00 66.94 83 HIS A N 1
ATOM 643 C CA . HIS A 1 83 ? 13.644 -19.163 6.025 1.00 66.94 83 HIS A CA 1
ATOM 644 C C . HIS A 1 83 ? 14.794 -19.286 5.008 1.00 66.94 83 HIS A C 1
ATOM 646 O O . HIS A 1 83 ? 15.039 -20.326 4.427 1.00 66.94 83 HIS A O 1
ATOM 652 N N . ASN A 1 84 ? 15.494 -18.166 4.839 1.00 57.91 84 ASN A N 1
ATOM 653 C CA . ASN A 1 84 ? 16.947 -17.932 4.878 1.00 57.91 84 ASN A CA 1
ATOM 654 C C . ASN A 1 84 ? 17.983 -19.058 4.593 1.00 57.91 84 ASN A C 1
ATOM 656 O O . ASN A 1 84 ? 18.880 -19.254 5.417 1.00 57.91 84 ASN A O 1
ATOM 660 N N . ASP A 1 85 ? 17.984 -19.662 3.402 1.00 49.50 85 ASP A N 1
ATOM 661 C CA . ASP A 1 85 ? 19.198 -20.288 2.824 1.00 49.50 85 ASP A CA 1
ATOM 662 C C . ASP A 1 85 ? 19.924 -19.343 1.831 1.00 49.50 85 ASP A C 1
ATOM 664 O O . ASP A 1 85 ? 20.602 -19.757 0.893 1.00 49.50 85 ASP A O 1
ATOM 668 N N . GLY A 1 86 ? 19.824 -18.023 2.033 1.00 53.31 86 GLY A N 1
ATOM 669 C CA . GLY A 1 86 ? 20.448 -17.036 1.145 1.00 53.31 86 GLY A CA 1
ATOM 670 C C . GLY A 1 86 ? 19.749 -16.964 -0.217 1.00 53.31 86 GLY A C 1
ATOM 671 O O . GLY A 1 86 ? 18.525 -16.969 -0.266 1.00 53.31 86 GLY A O 1
ATOM 672 N N . GLN A 1 87 ? 20.516 -16.906 -1.312 1.00 50.91 87 GLN A N 1
ATOM 673 C CA . GLN A 1 87 ? 19.994 -16.930 -2.694 1.00 50.91 87 GLN A CA 1
ATOM 674 C C . GLN A 1 87 ? 19.262 -18.242 -3.064 1.00 50.91 87 GLN A C 1
ATOM 676 O O . GLN A 1 87 ? 18.846 -18.388 -4.203 1.00 50.91 87 GLN A O 1
ATOM 681 N N . GLU A 1 88 ? 19.139 -19.204 -2.138 1.00 54.03 88 GLU A N 1
ATOM 682 C CA . GLU A 1 88 ? 18.421 -20.476 -2.331 1.00 54.03 88 GLU A CA 1
ATOM 683 C C . GLU A 1 88 ? 17.081 -20.546 -1.572 1.00 54.03 88 GLU A C 1
ATOM 685 O O . GLU A 1 88 ? 16.428 -21.591 -1.562 1.00 54.03 88 GLU A O 1
ATOM 690 N N . GLY A 1 89 ? 16.653 -19.454 -0.923 1.00 60.19 89 GLY A N 1
ATOM 691 C CA . GLY A 1 89 ? 15.269 -19.341 -0.456 1.00 60.19 89 GLY A CA 1
ATOM 692 C C . GLY A 1 89 ? 14.286 -19.421 -1.634 1.00 60.19 89 GLY A C 1
ATOM 693 O O . GLY A 1 89 ? 14.685 -19.226 -2.779 1.00 60.19 89 GLY A O 1
ATOM 694 N N . PRO A 1 90 ? 12.999 -19.718 -1.406 1.00 62.34 90 PRO A N 1
ATOM 695 C CA . PRO A 1 90 ? 12.040 -19.742 -2.503 1.00 62.34 90 PRO A CA 1
ATOM 696 C C . PRO A 1 90 ? 11.874 -18.326 -3.077 1.00 62.34 90 PRO A C 1
ATOM 698 O O . PRO A 1 90 ? 11.278 -17.459 -2.431 1.00 62.34 90 PRO A O 1
ATOM 701 N N . ASP A 1 91 ? 12.381 -18.131 -4.299 1.00 70.31 91 ASP A N 1
ATOM 702 C CA . ASP A 1 91 ? 12.312 -16.883 -5.084 1.00 70.31 91 ASP A CA 1
ATOM 703 C C . ASP A 1 91 ? 10.897 -16.281 -5.108 1.00 70.31 91 ASP A C 1
ATOM 705 O O . ASP A 1 91 ? 10.716 -15.070 -5.120 1.00 70.31 91 ASP A O 1
ATOM 709 N N . ASP A 1 92 ? 9.882 -17.138 -5.000 1.00 76.69 92 ASP A N 1
ATOM 710 C CA . ASP A 1 92 ? 8.468 -16.823 -4.816 1.00 76.69 92 ASP A CA 1
ATOM 711 C C . ASP A 1 92 ? 8.159 -15.699 -3.805 1.00 76.69 92 ASP A C 1
ATOM 713 O O . ASP A 1 92 ? 7.220 -14.935 -4.025 1.00 76.69 92 ASP A O 1
ATOM 717 N N . ALA A 1 93 ? 8.890 -15.596 -2.688 1.00 81.25 93 ALA A N 1
ATOM 718 C CA . ALA A 1 93 ? 8.649 -14.554 -1.678 1.00 81.25 93 ALA A CA 1
ATOM 719 C C . ALA A 1 93 ? 9.351 -13.224 -1.984 1.00 81.25 93 ALA A C 1
ATOM 721 O O . ALA A 1 93 ? 8.913 -12.181 -1.491 1.00 81.25 93 ALA A O 1
ATOM 722 N N . ASP A 1 94 ? 10.415 -13.280 -2.785 1.00 86.12 94 ASP A N 1
ATOM 723 C CA . ASP A 1 94 ? 11.140 -12.121 -3.305 1.00 86.12 94 ASP A CA 1
ATOM 724 C C . ASP A 1 94 ? 10.587 -11.672 -4.665 1.00 86.12 94 ASP A C 1
ATOM 726 O O . ASP A 1 94 ? 11.163 -10.810 -5.311 1.00 86.12 94 ASP A O 1
ATOM 730 N N . ASP A 1 95 ? 9.450 -12.212 -5.104 1.00 90.75 95 ASP A N 1
ATOM 731 C CA . ASP A 1 95 ? 8.664 -11.650 -6.199 1.00 90.75 95 ASP A CA 1
ATOM 732 C C . ASP A 1 95 ? 8.101 -10.278 -5.791 1.00 90.75 95 ASP A C 1
ATOM 734 O O . ASP A 1 95 ? 7.546 -10.119 -4.698 1.00 90.75 95 ASP A O 1
ATOM 738 N N . ASP A 1 96 ? 8.209 -9.271 -6.659 1.00 94.00 96 ASP A N 1
ATOM 739 C CA . ASP A 1 96 ? 7.837 -7.882 -6.347 1.00 94.00 96 ASP A CA 1
ATOM 740 C C . ASP A 1 96 ? 6.425 -7.704 -5.775 1.00 94.00 96 ASP A C 1
ATOM 742 O O . ASP A 1 96 ? 6.279 -7.080 -4.716 1.00 94.00 96 ASP A O 1
ATOM 746 N N . PRO A 1 97 ? 5.360 -8.238 -6.402 1.00 94.69 97 PRO A N 1
ATOM 747 C CA . PRO A 1 97 ? 4.018 -8.181 -5.830 1.00 94.69 97 PRO A CA 1
ATOM 748 C C . PRO A 1 97 ? 3.885 -8.932 -4.494 1.00 94.69 97 PRO A C 1
ATOM 750 O O . PRO A 1 97 ? 3.086 -8.509 -3.646 1.00 94.69 97 PRO A O 1
ATOM 753 N N . ALA A 1 98 ? 4.639 -10.014 -4.268 1.00 94.69 98 ALA A N 1
ATOM 754 C CA . ALA A 1 98 ? 4.616 -10.741 -2.999 1.00 94.69 98 ALA A CA 1
ATOM 755 C C . ALA A 1 98 ? 5.274 -9.924 -1.884 1.00 94.69 98 ALA A C 1
ATOM 757 O O . ALA A 1 98 ? 4.629 -9.641 -0.867 1.00 94.69 98 ALA A O 1
ATOM 758 N N . ALA A 1 99 ? 6.506 -9.466 -2.113 1.00 95.50 99 ALA A N 1
ATOM 759 C CA . ALA A 1 99 ? 7.253 -8.619 -1.192 1.00 95.50 99 ALA A CA 1
ATOM 760 C C . ALA A 1 99 ? 6.480 -7.329 -0.869 1.00 95.50 99 ALA A C 1
ATOM 762 O O . ALA A 1 99 ? 6.319 -6.972 0.300 1.00 95.50 99 ALA A O 1
ATOM 763 N N . ALA A 1 100 ? 5.902 -6.669 -1.879 1.00 97.81 100 ALA A N 1
ATOM 764 C CA . ALA A 1 100 ? 5.065 -5.487 -1.686 1.00 97.81 100 ALA A CA 1
ATOM 765 C C . ALA A 1 100 ? 3.840 -5.768 -0.798 1.00 97.81 100 ALA A C 1
ATOM 767 O O . ALA A 1 100 ? 3.509 -4.969 0.080 1.00 97.81 100 ALA A O 1
ATOM 768 N N . THR A 1 101 ? 3.177 -6.913 -0.982 1.00 98.12 101 THR A N 1
ATOM 769 C CA . THR A 1 101 ? 2.018 -7.296 -0.160 1.00 98.12 101 THR A CA 1
ATOM 770 C C . THR A 1 101 ? 2.418 -7.570 1.293 1.00 98.12 101 THR A C 1
ATOM 772 O O . THR A 1 101 ? 1.720 -7.144 2.218 1.00 98.12 101 THR A O 1
ATOM 775 N N . LEU A 1 102 ? 3.555 -8.237 1.511 1.00 97.81 102 LEU A N 1
ATOM 776 C CA . LEU A 1 102 ? 4.094 -8.508 2.846 1.00 97.81 102 LEU A CA 1
ATOM 777 C C . LEU A 1 102 ? 4.516 -7.210 3.554 1.00 97.81 102 LEU A C 1
ATOM 779 O O . LEU A 1 102 ? 4.093 -6.973 4.687 1.00 97.81 102 LEU A O 1
ATOM 783 N N . PHE A 1 103 ? 5.233 -6.311 2.873 1.00 98.50 103 PHE A N 1
ATOM 784 C CA . PHE A 1 103 ? 5.582 -4.999 3.425 1.00 98.50 103 PHE A CA 1
ATOM 785 C C . PHE A 1 103 ? 4.352 -4.123 3.685 1.00 98.50 103 PHE A C 1
ATOM 787 O O . PHE A 1 103 ? 4.315 -3.396 4.676 1.00 98.50 103 PHE A O 1
ATOM 794 N N . ALA A 1 104 ? 3.302 -4.200 2.863 1.00 98.69 104 ALA A N 1
ATOM 795 C CA . ALA A 1 104 ? 2.050 -3.499 3.142 1.00 98.69 104 ALA A CA 1
ATOM 796 C C . ALA A 1 104 ? 1.376 -4.017 4.430 1.00 98.69 104 ALA A C 1
ATOM 798 O O . ALA A 1 104 ? 0.857 -3.224 5.225 1.00 98.69 104 ALA A O 1
ATOM 799 N N . ALA A 1 105 ? 1.436 -5.329 4.685 1.00 98.56 105 ALA A N 1
ATOM 800 C CA . ALA A 1 105 ? 0.959 -5.917 5.934 1.00 98.56 105 ALA A CA 1
ATOM 801 C C . ALA A 1 105 ? 1.799 -5.453 7.140 1.00 98.56 105 ALA A C 1
ATOM 803 O O . ALA A 1 105 ? 1.234 -5.067 8.168 1.00 98.56 105 ALA A O 1
ATOM 804 N N . GLU A 1 106 ? 3.128 -5.425 7.006 1.00 98.31 106 GLU A N 1
ATOM 805 C CA . GLU A 1 106 ? 4.044 -4.913 8.034 1.00 98.31 106 GLU A CA 1
ATOM 806 C C . GLU A 1 106 ? 3.805 -3.424 8.317 1.00 98.31 106 GLU A C 1
ATOM 808 O O . GLU A 1 106 ? 3.714 -3.016 9.479 1.00 98.31 106 GLU A O 1
ATOM 813 N N . CYS A 1 107 ? 3.594 -2.619 7.271 1.00 98.31 107 CYS A N 1
ATOM 814 C CA . CYS A 1 107 ? 3.249 -1.205 7.389 1.00 98.31 107 CYS A CA 1
ATOM 815 C C . CYS A 1 107 ? 2.013 -1.011 8.272 1.00 98.31 107 CYS A C 1
ATOM 817 O O . CYS A 1 107 ? 2.013 -0.173 9.178 1.00 98.31 107 CYS A O 1
ATOM 819 N N . TYR A 1 108 ? 0.981 -1.832 8.071 1.00 97.94 108 TYR A N 1
ATOM 820 C CA . TYR A 1 108 ? -0.230 -1.775 8.880 1.00 97.94 108 TYR A CA 1
ATOM 821 C C . TYR A 1 108 ? 0.002 -2.209 10.332 1.00 97.94 108 TYR A C 1
ATOM 823 O O . TYR A 1 108 ? -0.359 -1.466 11.254 1.00 97.94 108 TYR A O 1
ATOM 831 N N . LEU A 1 109 ? 0.615 -3.377 10.552 1.00 97.19 109 LEU A N 1
ATOM 832 C CA . LEU A 1 109 ? 0.804 -3.925 11.900 1.00 97.19 109 LEU A CA 1
ATOM 833 C C . LEU A 1 109 ? 1.707 -3.049 12.769 1.00 97.19 109 LEU A C 1
ATOM 835 O O . LEU A 1 109 ? 1.408 -2.838 13.947 1.00 97.19 109 LEU A O 1
ATOM 839 N N . HIS A 1 110 ? 2.788 -2.526 12.194 1.00 96.00 110 HIS A N 1
ATOM 840 C CA . HIS A 1 110 ? 3.755 -1.713 12.925 1.00 96.00 110 HIS A CA 1
ATOM 841 C C . HIS A 1 110 ? 3.359 -0.235 12.948 1.00 96.00 110 HIS A C 1
ATOM 843 O O . HIS A 1 110 ? 3.616 0.461 13.927 1.00 96.00 110 HIS A O 1
ATOM 849 N N . GLY A 1 111 ? 2.638 0.247 11.931 1.00 94.62 111 GLY A N 1
ATOM 850 C CA . GLY A 1 111 ? 2.364 1.674 11.767 1.00 94.62 111 GLY A CA 1
ATOM 851 C C . GLY A 1 111 ? 3.588 2.490 11.398 1.00 94.62 111 GLY A C 1
ATOM 852 O O . GLY A 1 111 ? 3.634 3.672 11.723 1.00 94.62 111 GLY A O 1
ATOM 853 N N . GLU A 1 112 ? 4.563 1.850 10.762 1.00 97.38 112 GLU A N 1
ATOM 854 C CA . GLU A 1 112 ? 5.833 2.458 10.397 1.00 97.38 112 GLU A CA 1
ATOM 855 C C . GLU A 1 112 ? 5.837 2.773 8.894 1.00 97.38 112 GLU A C 1
ATOM 857 O O . GLU A 1 112 ? 5.761 1.851 8.071 1.00 97.38 112 GLU A O 1
ATOM 862 N N . PRO A 1 113 ? 5.942 4.056 8.497 1.00 97.81 113 PRO A N 1
ATOM 863 C CA . PRO A 1 113 ? 5.928 4.439 7.086 1.00 97.81 113 PRO A CA 1
ATOM 864 C C . PRO A 1 113 ? 7.122 3.930 6.268 1.00 97.81 113 PRO A C 1
ATOM 866 O O . PRO A 1 113 ? 7.073 3.934 5.039 1.00 97.81 113 PRO A O 1
ATOM 869 N N . VAL A 1 114 ? 8.190 3.459 6.921 1.00 98.44 114 VAL A N 1
ATOM 870 C CA . VAL A 1 114 ? 9.353 2.871 6.237 1.00 98.44 114 VAL A CA 1
ATOM 871 C C . VAL A 1 114 ? 8.966 1.677 5.361 1.00 98.44 114 VAL A C 1
ATOM 873 O O . VAL A 1 114 ? 9.496 1.536 4.264 1.00 98.44 114 VAL A O 1
ATOM 876 N N . PHE A 1 115 ? 7.987 0.875 5.784 1.00 98.56 115 PHE A N 1
ATOM 877 C CA . PHE A 1 115 ? 7.521 -0.267 5.002 1.00 98.56 115 PHE A CA 1
ATOM 878 C C . PHE A 1 115 ? 6.808 0.166 3.718 1.00 98.56 115 PHE A C 1
ATOM 880 O O . PHE A 1 115 ? 7.000 -0.449 2.677 1.00 98.56 115 PHE A O 1
ATOM 887 N N . ALA A 1 116 ? 6.068 1.279 3.742 1.00 98.62 116 ALA A N 1
ATOM 888 C CA . ALA A 1 116 ? 5.495 1.852 2.525 1.00 98.62 116 ALA A CA 1
ATOM 889 C C . ALA A 1 116 ? 6.586 2.341 1.554 1.00 98.62 116 ALA A C 1
ATOM 891 O O . ALA A 1 116 ? 6.421 2.238 0.341 1.00 98.62 116 ALA A O 1
ATOM 892 N N . ALA A 1 117 ? 7.724 2.818 2.071 1.00 98.50 117 ALA A N 1
ATOM 893 C CA . ALA A 1 117 ? 8.881 3.144 1.240 1.00 98.50 117 ALA A CA 1
ATOM 894 C C . ALA A 1 117 ? 9.544 1.894 0.631 1.00 98.50 117 ALA A C 1
ATOM 896 O O . ALA A 1 117 ? 10.026 1.970 -0.495 1.00 98.50 117 ALA A O 1
ATOM 897 N N . TYR A 1 118 ? 9.532 0.746 1.320 1.00 98.44 118 TYR A N 1
ATOM 898 C CA . TYR A 1 118 ? 9.953 -0.526 0.717 1.00 98.44 118 TYR A CA 1
ATOM 899 C C . TYR A 1 118 ? 8.995 -0.976 -0.388 1.00 98.44 118 TYR A C 1
ATOM 901 O O . TYR A 1 118 ? 9.459 -1.358 -1.456 1.00 98.44 118 TYR A O 1
ATOM 909 N N . VAL A 1 119 ? 7.679 -0.833 -0.192 1.00 98.62 119 VAL A N 1
ATOM 910 C CA . VAL A 1 119 ? 6.684 -1.093 -1.250 1.00 98.62 119 VAL A CA 1
ATOM 911 C C . VAL A 1 119 ? 6.924 -0.216 -2.485 1.00 98.62 119 VAL A C 1
ATOM 913 O O . VAL A 1 119 ? 6.859 -0.714 -3.604 1.00 98.62 119 VAL A O 1
ATOM 916 N N . ALA A 1 120 ? 7.241 1.070 -2.298 1.00 98.44 120 ALA A N 1
ATOM 917 C CA . ALA A 1 120 ? 7.598 1.964 -3.403 1.00 98.44 120 ALA A CA 1
ATOM 918 C C . ALA A 1 120 ? 8.841 1.481 -4.175 1.00 98.44 120 ALA A C 1
ATOM 920 O O . ALA A 1 120 ? 8.871 1.577 -5.400 1.00 98.44 120 ALA A O 1
ATOM 921 N N . GLY A 1 121 ? 9.838 0.944 -3.461 1.00 97.75 121 GLY A N 1
ATOM 922 C CA . GLY A 1 121 ? 11.028 0.328 -4.053 1.00 97.75 121 GLY A CA 1
ATOM 923 C C . GLY A 1 121 ? 10.687 -0.901 -4.892 1.00 97.75 121 GLY A C 1
ATOM 924 O O . GLY A 1 121 ? 11.030 -0.929 -6.065 1.00 97.75 121 GLY A O 1
ATOM 925 N N . ARG A 1 122 ? 9.893 -1.836 -4.349 1.00 97.31 122 ARG A N 1
ATOM 926 C CA . ARG A 1 122 ? 9.456 -3.038 -5.085 1.00 97.31 122 ARG A CA 1
ATOM 927 C C . ARG A 1 122 ? 8.698 -2.717 -6.370 1.00 97.31 122 ARG A C 1
ATOM 929 O O . ARG A 1 122 ? 8.751 -3.472 -7.329 1.00 97.31 122 ARG A O 1
ATOM 936 N N . ALA A 1 123 ? 7.995 -1.588 -6.418 1.00 97.19 123 ALA A N 1
ATOM 937 C CA . ALA A 1 123 ? 7.346 -1.165 -7.650 1.00 97.19 123 ALA A CA 1
ATOM 938 C C . ALA A 1 123 ? 8.327 -0.660 -8.721 1.00 97.19 123 ALA A C 1
ATOM 940 O O . ALA A 1 123 ? 8.066 -0.854 -9.905 1.00 97.19 123 ALA A O 1
ATOM 941 N N . ILE A 1 124 ? 9.449 -0.053 -8.319 1.00 96.19 124 ILE A N 1
ATOM 942 C CA . ILE A 1 124 ? 10.545 0.303 -9.231 1.00 96.19 124 ILE A CA 1
ATOM 943 C C . ILE A 1 124 ? 11.255 -0.968 -9.704 1.00 96.19 124 ILE A C 1
ATOM 945 O O . ILE A 1 124 ? 11.400 -1.149 -10.911 1.00 96.19 124 ILE A O 1
ATOM 949 N N . ASP A 1 125 ? 11.599 -1.869 -8.780 1.00 94.50 125 ASP A N 1
ATOM 950 C CA . ASP A 1 125 ? 12.248 -3.151 -9.086 1.00 94.50 125 ASP A CA 1
ATOM 951 C C . ASP A 1 125 ? 11.408 -3.958 -10.103 1.00 94.50 125 ASP A C 1
ATOM 953 O O . ASP A 1 125 ? 11.926 -4.425 -11.115 1.00 94.50 125 ASP A O 1
ATOM 957 N N . ALA A 1 126 ? 10.078 -3.981 -9.942 1.00 93.31 126 ALA A N 1
ATOM 958 C CA . ALA A 1 126 ? 9.156 -4.627 -10.883 1.00 93.31 126 ALA A CA 1
ATOM 959 C C . ALA A 1 126 ? 9.115 -3.995 -12.282 1.00 93.31 126 ALA A C 1
ATOM 961 O O . ALA A 1 126 ? 8.723 -4.643 -13.259 1.00 93.31 126 ALA A O 1
ATOM 962 N N . VAL A 1 127 ? 9.419 -2.701 -12.405 1.00 92.75 127 VAL A N 1
ATOM 963 C CA . VAL A 1 127 ? 9.570 -2.056 -13.715 1.00 92.75 127 VAL A CA 1
ATOM 964 C C . VAL A 1 127 ? 10.871 -2.521 -14.348 1.00 92.75 127 VAL A C 1
ATOM 966 O O . VAL A 1 127 ? 10.839 -2.993 -15.483 1.00 92.75 127 VAL A O 1
ATOM 969 N N . GLU A 1 128 ? 11.977 -2.442 -13.610 1.00 90.38 128 GLU A N 1
ATOM 970 C CA . GLU A 1 128 ? 13.304 -2.843 -14.084 1.00 90.38 128 GLU A CA 1
ATOM 971 C C . GLU A 1 128 ? 13.321 -4.319 -14.512 1.00 90.38 128 GLU A C 1
ATOM 973 O O . GLU A 1 128 ? 13.723 -4.620 -15.637 1.00 90.38 128 GLU A O 1
ATOM 978 N N . TYR A 1 129 ? 12.763 -5.221 -13.698 1.00 87.25 129 TYR A N 1
ATOM 979 C CA . TYR A 1 129 ? 12.673 -6.651 -14.004 1.00 87.25 129 TYR A CA 1
ATOM 980 C C . TYR A 1 129 ? 11.867 -6.939 -15.281 1.00 87.25 129 TYR A C 1
ATOM 982 O O . TYR A 1 129 ? 12.283 -7.721 -16.137 1.00 87.25 129 TYR A O 1
ATOM 990 N N . ARG A 1 130 ? 10.726 -6.262 -15.483 1.00 87.19 130 ARG A N 1
ATOM 991 C CA . ARG A 1 130 ? 9.944 -6.408 -16.727 1.00 87.19 130 ARG A CA 1
ATOM 992 C C . ARG A 1 130 ? 10.701 -5.899 -17.950 1.00 87.19 130 ARG A C 1
ATOM 994 O O . ARG A 1 130 ? 10.522 -6.452 -19.035 1.00 87.19 130 ARG A O 1
ATOM 1001 N N . MET A 1 131 ? 11.498 -4.842 -17.799 1.00 85.50 131 MET A N 1
ATOM 1002 C CA . MET A 1 131 ? 12.327 -4.319 -18.887 1.00 85.50 131 MET A CA 1
ATOM 1003 C C . MET A 1 131 ? 13.477 -5.269 -19.218 1.00 85.50 131 MET A C 1
ATOM 1005 O O . MET A 1 131 ? 13.752 -5.488 -20.398 1.00 85.50 131 MET A O 1
ATOM 1009 N N . GLU A 1 132 ? 14.090 -5.884 -18.205 1.00 83.44 132 GLU A N 1
ATOM 1010 C CA . GLU A 1 132 ? 15.103 -6.924 -18.383 1.00 83.44 132 GLU A CA 1
ATOM 1011 C C . GLU A 1 132 ? 14.528 -8.112 -19.168 1.00 83.44 132 GLU A C 1
ATOM 1013 O O . GLU A 1 132 ? 15.023 -8.406 -20.258 1.00 83.44 132 GLU A O 1
ATOM 1018 N N . LEU A 1 133 ? 13.403 -8.686 -18.722 1.00 80.69 133 LEU A N 1
ATOM 1019 C CA . LEU A 1 133 ? 12.719 -9.780 -19.427 1.00 80.69 133 LEU A CA 1
ATOM 1020 C C . LEU A 1 133 ? 12.347 -9.421 -20.876 1.00 80.69 133 LEU A C 1
ATOM 1022 O O . LEU A 1 133 ? 12.547 -10.220 -21.790 1.00 80.69 133 LEU A O 1
ATOM 1026 N N . ALA A 1 134 ? 11.828 -8.211 -21.110 1.00 77.06 134 ALA A N 1
ATOM 1027 C CA . ALA A 1 134 ? 11.478 -7.751 -22.455 1.00 77.06 134 ALA A CA 1
ATOM 1028 C C . ALA A 1 134 ? 12.710 -7.583 -23.366 1.00 77.06 134 ALA A C 1
ATOM 1030 O O . ALA A 1 134 ? 12.600 -7.719 -24.587 1.00 77.06 134 ALA A O 1
ATOM 1031 N N . SER A 1 135 ? 13.877 -7.287 -22.788 1.00 71.12 135 SER A N 1
ATOM 1032 C CA . SER A 1 135 ? 15.138 -7.147 -23.520 1.00 71.12 135 SER A CA 1
ATOM 1033 C C . SER A 1 135 ? 15.788 -8.495 -23.863 1.00 71.12 135 SER A C 1
ATOM 1035 O O . SER A 1 135 ? 16.437 -8.610 -24.908 1.00 71.12 135 SER A O 1
ATOM 1037 N N . GLU A 1 136 ? 15.580 -9.518 -23.026 1.00 65.44 136 GLU A N 1
ATOM 1038 C CA . GLU A 1 136 ? 16.041 -10.892 -23.262 1.00 65.44 136 GLU A CA 1
ATOM 1039 C C . GLU A 1 136 ? 15.273 -11.576 -24.405 1.00 65.44 136 GLU A C 1
ATOM 1041 O O . GLU A 1 136 ? 15.842 -12.386 -25.142 1.00 65.44 136 GLU A O 1
ATOM 1046 N N . ASP A 1 137 ? 14.016 -11.183 -24.628 1.00 60.72 137 ASP A N 1
ATOM 1047 C CA . ASP A 1 137 ? 13.123 -11.697 -25.677 1.00 60.72 137 ASP A CA 1
ATOM 1048 C C . ASP A 1 137 ? 13.421 -11.082 -27.070 1.00 60.72 137 ASP A C 1
ATOM 1050 O O . ASP A 1 137 ? 12.528 -10.718 -27.839 1.00 60.72 137 ASP A O 1
ATOM 1054 N N . TYR A 1 138 ? 14.712 -10.924 -27.397 1.00 54.53 138 TYR A N 1
ATOM 1055 C CA . TYR A 1 138 ? 15.264 -10.111 -28.490 1.00 54.53 138 TYR A CA 1
ATOM 1056 C C . TYR A 1 138 ? 14.638 -10.405 -29.873 1.00 54.53 138 TYR A C 1
ATOM 1058 O O . TYR A 1 138 ? 15.146 -11.192 -30.674 1.00 54.53 138 TYR A O 1
ATOM 1066 N N . THR A 1 139 ? 13.546 -9.707 -30.200 1.00 57.53 139 THR A N 1
ATOM 1067 C CA . THR A 1 139 ? 12.863 -9.753 -31.509 1.00 57.53 139 THR A CA 1
ATOM 1068 C C . THR A 1 139 ? 13.367 -8.687 -32.495 1.00 57.53 139 THR A C 1
ATOM 1070 O O . THR A 1 139 ? 12.845 -8.572 -33.604 1.00 57.53 139 THR A O 1
ATOM 1073 N N . GLY A 1 140 ? 14.404 -7.919 -32.135 1.00 55.81 140 GLY A N 1
ATOM 1074 C CA . GLY A 1 140 ? 14.952 -6.841 -32.969 1.00 55.81 140 GLY A CA 1
ATOM 1075 C C . GLY A 1 140 ? 14.145 -5.535 -32.942 1.00 55.81 140 GLY A C 1
ATOM 1076 O O . GLY A 1 140 ? 14.341 -4.691 -33.816 1.00 55.81 140 GLY A O 1
ATOM 1077 N N . ALA A 1 141 ? 13.242 -5.366 -31.971 1.00 60.41 141 ALA A N 1
ATOM 1078 C CA . ALA A 1 141 ? 12.608 -4.082 -31.667 1.00 60.41 141 ALA A CA 1
ATOM 1079 C C . ALA A 1 141 ? 13.612 -3.110 -31.011 1.00 60.41 141 ALA A C 1
ATOM 1081 O O . ALA A 1 141 ? 14.602 -3.548 -30.420 1.00 60.41 141 ALA A O 1
ATOM 1082 N N . GLU A 1 142 ? 13.378 -1.796 -31.129 1.00 59.50 142 GLU A N 1
ATOM 1083 C CA . GLU A 1 142 ? 14.197 -0.808 -30.414 1.00 59.50 142 GLU A CA 1
ATOM 1084 C C . GLU A 1 142 ? 14.130 -1.054 -28.896 1.00 59.50 142 GLU A C 1
ATOM 1086 O O . GLU A 1 142 ? 13.057 -1.392 -28.387 1.00 59.50 142 GLU A O 1
ATOM 1091 N N . PRO A 1 143 ? 15.256 -0.916 -28.172 1.00 59.91 143 PRO A N 1
ATOM 1092 C CA . PRO A 1 143 ? 15.287 -1.136 -26.733 1.00 59.91 143 PRO A CA 1
ATOM 1093 C C . PRO A 1 143 ? 14.335 -0.162 -26.032 1.00 59.91 143 PRO A C 1
ATOM 1095 O O . PRO A 1 143 ? 14.373 1.042 -26.289 1.00 59.91 143 PRO A O 1
ATOM 1098 N N . VAL A 1 144 ? 13.484 -0.689 -25.150 1.00 67.06 144 VAL A N 1
ATOM 1099 C CA . VAL A 1 144 ? 12.613 0.134 -24.305 1.00 67.06 144 VAL A CA 1
ATOM 1100 C C . VAL A 1 144 ? 13.488 0.939 -23.343 1.00 67.06 144 VAL A C 1
ATOM 1102 O O . VAL A 1 144 ? 14.413 0.401 -22.733 1.00 67.06 144 VAL A O 1
ATOM 1105 N N . ASP A 1 145 ? 13.219 2.238 -23.228 1.00 78.56 145 ASP A N 1
ATOM 1106 C CA . ASP A 1 145 ? 13.946 3.126 -22.324 1.00 78.56 145 ASP A CA 1
ATOM 1107 C C . ASP A 1 145 ? 13.528 2.859 -20.869 1.00 78.56 145 ASP A C 1
ATOM 1109 O O . ASP A 1 145 ? 12.520 3.377 -20.384 1.00 78.56 145 ASP A O 1
ATOM 1113 N N . SER A 1 146 ? 14.314 2.031 -20.175 1.00 81.12 146 SER A N 1
ATOM 1114 C CA . SER A 1 146 ? 14.089 1.675 -18.770 1.00 81.12 146 SER A CA 1
ATOM 1115 C C . SER A 1 146 ? 13.996 2.902 -17.859 1.00 81.12 146 SER A C 1
ATOM 1117 O O . SER A 1 146 ? 13.190 2.910 -16.930 1.00 81.12 146 SER A O 1
ATOM 1119 N N . ASP A 1 147 ? 14.770 3.959 -18.123 1.00 87.50 147 ASP A N 1
ATOM 1120 C CA . ASP A 1 147 ? 14.739 5.171 -17.299 1.00 87.50 147 ASP A CA 1
ATOM 1121 C C . ASP A 1 147 ? 13.402 5.914 -17.458 1.00 87.50 147 ASP A C 1
ATOM 1123 O O . ASP A 1 147 ? 12.906 6.501 -16.492 1.00 87.50 147 ASP A O 1
ATOM 1127 N N . ALA A 1 148 ? 12.793 5.875 -18.649 1.00 89.81 148 ALA A N 1
ATOM 1128 C CA . ALA A 1 148 ? 11.491 6.485 -18.906 1.00 89.81 148 ALA A CA 1
ATO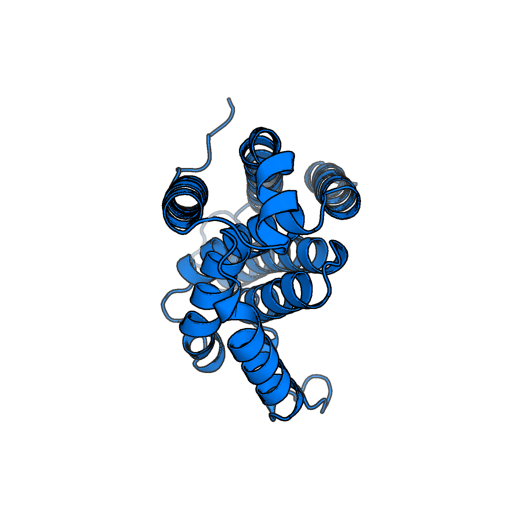M 1129 C C . ALA A 1 148 ? 10.344 5.730 -18.214 1.00 89.81 148 ALA A C 1
ATOM 1131 O O . ALA A 1 148 ? 9.453 6.365 -17.641 1.00 89.81 148 ALA A O 1
ATOM 1132 N N . GLU A 1 149 ? 10.381 4.396 -18.214 1.00 91.31 149 GLU A N 1
ATOM 1133 C CA . GLU A 1 149 ? 9.382 3.562 -17.531 1.00 91.31 149 GLU A CA 1
ATOM 1134 C C . GLU A 1 149 ? 9.489 3.691 -16.004 1.00 91.31 149 GLU A C 1
ATOM 1136 O O . GLU A 1 149 ? 8.477 3.881 -15.321 1.00 91.31 149 GLU A O 1
ATOM 1141 N N . VAL A 1 150 ? 10.711 3.694 -15.453 1.00 94.00 150 VAL A N 1
ATOM 1142 C CA . VAL A 1 150 ? 10.927 3.945 -14.017 1.00 94.00 150 VAL A CA 1
ATOM 1143 C C . VAL A 1 150 ? 10.463 5.356 -13.646 1.00 94.00 150 VAL A C 1
ATOM 1145 O O . VAL A 1 150 ? 9.800 5.554 -12.624 1.00 94.00 150 VAL A O 1
ATOM 1148 N N . LEU A 1 151 ? 10.739 6.353 -14.491 1.00 94.94 151 LEU A N 1
ATOM 1149 C CA . LEU A 1 151 ? 10.242 7.713 -14.290 1.00 94.94 151 LEU A CA 1
ATOM 1150 C C . LEU A 1 151 ? 8.706 7.777 -14.281 1.00 94.94 151 LEU A C 1
ATOM 1152 O O . LEU A 1 151 ? 8.139 8.541 -13.493 1.00 94.94 151 LEU A O 1
ATOM 1156 N N . ALA A 1 152 ? 8.030 6.999 -15.129 1.00 94.00 152 ALA A N 1
ATOM 1157 C CA . ALA A 1 152 ? 6.572 6.921 -15.164 1.00 94.00 152 ALA A CA 1
ATOM 1158 C C . ALA A 1 152 ? 5.996 6.321 -13.870 1.00 94.00 152 ALA A C 1
ATOM 1160 O O . ALA A 1 152 ? 5.075 6.906 -13.295 1.00 94.00 152 ALA A O 1
ATOM 1161 N N . GLU A 1 153 ? 6.576 5.231 -13.357 1.00 96.00 153 GLU A N 1
ATOM 1162 C CA . GLU A 1 153 ? 6.157 4.632 -12.081 1.00 96.00 153 GLU A CA 1
ATOM 1163 C C . GLU A 1 153 ? 6.358 5.602 -10.910 1.00 96.00 153 GLU A C 1
ATOM 1165 O O . GLU A 1 153 ? 5.443 5.836 -10.121 1.00 96.00 153 GLU A O 1
ATOM 1170 N N . VAL A 1 154 ? 7.516 6.262 -10.824 1.00 97.31 154 VAL A N 1
ATOM 1171 C CA . VAL A 1 154 ? 7.776 7.232 -9.749 1.00 97.31 154 VAL A CA 1
ATOM 1172 C C . VAL A 1 154 ? 6.797 8.415 -9.804 1.00 97.31 154 VAL A C 1
ATOM 1174 O O . VAL A 1 154 ? 6.341 8.904 -8.765 1.00 97.31 154 VAL A O 1
ATOM 1177 N N . ARG A 1 155 ? 6.424 8.876 -11.005 1.00 96.88 155 ARG A N 1
ATOM 1178 C CA . ARG A 1 155 ? 5.380 9.901 -11.176 1.00 96.88 155 ARG A CA 1
ATOM 1179 C C . ARG A 1 155 ? 4.011 9.397 -10.730 1.00 96.88 155 ARG A C 1
ATOM 1181 O O . ARG A 1 155 ? 3.296 10.152 -10.072 1.00 96.88 155 ARG A O 1
ATOM 1188 N N . GLN A 1 156 ? 3.669 8.143 -11.025 1.00 96.00 156 GLN A N 1
ATOM 1189 C CA . GLN A 1 156 ? 2.429 7.534 -10.547 1.00 96.00 156 GLN A CA 1
ATOM 1190 C C . GLN A 1 156 ? 2.388 7.494 -9.014 1.00 96.00 156 GLN A C 1
ATOM 1192 O O . GLN A 1 156 ? 1.397 7.916 -8.423 1.00 96.00 156 GLN A O 1
ATOM 1197 N N . GLN A 1 157 ? 3.481 7.097 -8.358 1.00 97.50 157 GLN A N 1
ATOM 1198 C CA . GLN A 1 157 ? 3.573 7.087 -6.893 1.00 97.50 157 GLN A CA 1
ATOM 1199 C C . GLN A 1 157 ? 3.379 8.485 -6.282 1.00 97.50 157 GLN A C 1
ATOM 1201 O O . GLN A 1 157 ? 2.705 8.637 -5.259 1.00 97.50 157 GLN A O 1
ATOM 1206 N N . LEU A 1 158 ? 3.937 9.530 -6.904 1.00 98.00 158 LEU A N 1
ATOM 1207 C CA . LEU A 1 158 ? 3.695 10.915 -6.482 1.00 98.00 158 LEU A CA 1
ATOM 1208 C C . LEU A 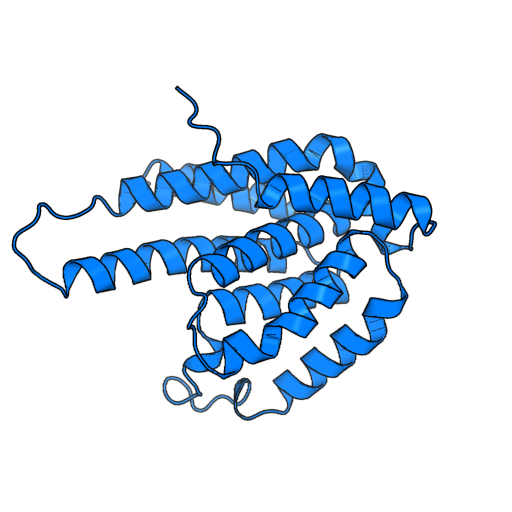1 158 ? 2.228 11.323 -6.675 1.00 98.00 158 LEU A C 1
ATOM 1210 O O . LEU A 1 158 ? 1.656 11.931 -5.769 1.00 98.00 158 LEU A O 1
ATOM 1214 N N . ALA A 1 159 ? 1.618 10.954 -7.804 1.00 96.44 159 ALA A N 1
ATOM 1215 C CA . ALA A 1 159 ? 0.211 11.227 -8.084 1.00 96.44 159 ALA A CA 1
ATOM 1216 C C . ALA A 1 159 ? -0.726 10.525 -7.084 1.00 96.44 159 ALA A C 1
ATOM 1218 O O . ALA A 1 159 ? -1.707 11.122 -6.633 1.00 96.44 159 ALA A O 1
ATOM 1219 N N . ASP A 1 160 ? -0.407 9.299 -6.664 1.00 96.12 160 ASP A N 1
ATOM 1220 C CA . ASP A 1 160 ? -1.162 8.605 -5.616 1.00 96.12 160 ASP A CA 1
ATOM 1221 C C . ASP A 1 160 ? -1.072 9.353 -4.285 1.00 96.12 160 ASP A C 1
ATOM 1223 O O . ASP A 1 160 ? -2.084 9.566 -3.618 1.00 96.12 160 ASP A O 1
ATOM 1227 N N . LEU A 1 161 ? 0.132 9.792 -3.899 1.00 97.25 161 LEU A N 1
ATOM 1228 C CA . LEU A 1 161 ? 0.339 10.566 -2.673 1.00 97.25 161 LEU A CA 1
ATOM 1229 C C . LEU A 1 161 ? -0.409 11.902 -2.703 1.00 97.25 161 LEU A C 1
ATOM 1231 O O . LEU A 1 161 ? -0.930 12.334 -1.673 1.00 97.25 161 LEU A O 1
ATOM 1235 N N . ASP A 1 162 ? -0.476 12.552 -3.863 1.00 96.88 162 ASP A N 1
ATOM 1236 C CA . ASP A 1 162 ? -1.268 13.769 -4.058 1.00 96.88 162 ASP A CA 1
ATOM 1237 C C . ASP A 1 162 ? -2.769 13.482 -3.956 1.00 96.88 162 ASP A C 1
ATOM 1239 O O . ASP A 1 162 ? -3.503 14.247 -3.327 1.00 96.88 162 ASP A O 1
ATOM 1243 N N . THR A 1 163 ? -3.219 12.343 -4.483 1.00 95.94 163 THR A N 1
ATOM 1244 C CA . THR A 1 163 ? -4.620 11.909 -4.405 1.00 95.94 163 THR A CA 1
ATOM 1245 C C . THR A 1 163 ? -5.025 11.503 -2.984 1.00 95.94 163 THR A C 1
ATOM 1247 O O . THR A 1 163 ? -6.166 11.725 -2.577 1.00 95.94 163 THR A O 1
ATOM 1250 N N . LEU A 1 164 ? -4.093 10.961 -2.194 1.00 96.50 164 LEU A N 1
ATOM 1251 C CA . LEU A 1 164 ? -4.303 10.603 -0.787 1.00 96.50 164 LEU A CA 1
ATOM 1252 C C . LEU A 1 164 ? -4.260 11.812 0.157 1.00 96.50 164 LEU A C 1
ATOM 1254 O O . LEU A 1 164 ? -4.912 11.784 1.203 1.00 96.50 164 LEU A O 1
ATOM 1258 N N . ALA A 1 165 ? -3.528 12.877 -0.188 1.00 96.56 165 ALA A N 1
ATOM 1259 C CA . ALA A 1 165 ? -3.308 14.025 0.695 1.00 96.56 165 ALA A CA 1
ATOM 1260 C C . ALA A 1 165 ? -4.602 14.659 1.263 1.00 96.56 165 ALA A C 1
ATOM 1262 O O . ALA A 1 165 ? -4.638 14.931 2.468 1.00 96.56 165 ALA A O 1
ATOM 1263 N N . PRO A 1 166 ? -5.697 14.838 0.491 1.00 96.31 166 PRO A N 1
ATOM 1264 C CA . PRO A 1 166 ? -6.972 15.333 1.020 1.00 96.31 166 PRO A CA 1
ATOM 1265 C C . PRO A 1 166 ? -7.607 14.431 2.089 1.00 96.31 166 PRO A C 1
ATOM 1267 O O . PRO A 1 166 ? -8.408 14.901 2.898 1.00 96.31 166 PRO A O 1
ATOM 1270 N N . TYR A 1 167 ? -7.255 13.143 2.112 1.00 96.19 167 TYR A N 1
ATOM 1271 C CA . TYR A 1 167 ? -7.808 12.142 3.023 1.00 96.19 167 TYR A CA 1
ATOM 1272 C C . TYR A 1 167 ? -6.919 11.868 4.241 1.00 96.19 167 TYR A C 1
ATOM 1274 O O . TYR A 1 167 ? -7.340 11.114 5.116 1.00 96.19 167 TYR A O 1
ATOM 1282 N N . ALA A 1 168 ? -5.740 12.493 4.358 1.00 95.69 168 ALA A N 1
ATOM 1283 C CA . ALA A 1 168 ? -4.746 12.177 5.391 1.00 95.69 168 ALA A CA 1
ATOM 1284 C C . ALA A 1 168 ? -5.319 12.175 6.823 1.00 95.69 168 ALA A C 1
ATOM 1286 O O . ALA A 1 168 ? -5.118 11.235 7.587 1.00 95.69 168 ALA A O 1
ATOM 1287 N N . ALA A 1 169 ? -6.140 13.169 7.182 1.00 95.88 169 ALA A N 1
ATOM 1288 C CA . ALA A 1 169 ? -6.781 13.213 8.502 1.00 95.88 169 ALA A CA 1
ATOM 1289 C C . ALA A 1 169 ? -7.752 12.035 8.739 1.00 95.88 169 ALA A C 1
ATOM 1291 O O . ALA A 1 169 ? -7.844 11.494 9.848 1.00 95.88 169 ALA A O 1
ATOM 1292 N N . LYS A 1 170 ? -8.475 11.621 7.691 1.00 96.56 170 LYS A N 1
ATOM 1293 C CA . LYS A 1 170 ? -9.404 10.486 7.736 1.00 96.56 170 LYS A CA 1
ATOM 1294 C C . LYS A 1 170 ? -8.644 9.165 7.832 1.00 96.56 170 LYS A C 1
ATOM 1296 O O . LYS A 1 170 ? -8.997 8.339 8.667 1.00 96.56 170 LYS A O 1
ATOM 1301 N N . LEU A 1 171 ? -7.589 9.006 7.038 1.00 96.81 171 LEU A N 1
ATOM 1302 C CA . LEU A 1 171 ? -6.706 7.838 7.028 1.00 96.81 171 LEU A CA 1
ATOM 1303 C C . LEU A 1 171 ? -5.998 7.658 8.374 1.00 96.81 171 LEU A C 1
ATOM 1305 O O . LEU A 1 171 ? -6.005 6.565 8.939 1.00 96.81 171 LEU A O 1
ATOM 1309 N N . SER A 1 172 ? -5.494 8.747 8.953 1.00 95.31 172 SER A N 1
ATOM 1310 C CA . SER A 1 172 ? -4.914 8.741 10.297 1.00 95.31 172 SER A CA 1
ATOM 1311 C C . SER A 1 172 ? -5.914 8.241 11.348 1.00 95.31 172 SER A C 1
ATOM 1313 O O . SER A 1 172 ? -5.581 7.415 12.201 1.00 95.31 172 SER A O 1
ATOM 1315 N N . SER A 1 173 ? -7.177 8.672 11.242 1.00 94.38 173 SER A N 1
ATOM 1316 C CA . SER A 1 173 ? -8.260 8.212 12.121 1.00 94.38 173 SER A CA 1
ATOM 1317 C C . SER A 1 173 ? -8.640 6.748 11.868 1.00 94.38 173 SER A C 1
ATOM 1319 O O . SER A 1 173 ? -8.961 6.028 12.815 1.00 94.38 173 SER A O 1
ATOM 1321 N N . ALA A 1 174 ? -8.564 6.284 10.616 1.00 93.94 174 ALA A N 1
ATOM 1322 C CA . ALA A 1 174 ? -8.947 4.932 10.220 1.00 93.94 174 ALA A CA 1
ATOM 1323 C C . ALA A 1 174 ? -8.148 3.843 10.942 1.00 93.94 174 ALA A C 1
ATOM 1325 O O . ALA A 1 174 ? -8.703 2.798 11.283 1.00 93.94 174 ALA A O 1
ATOM 1326 N N . ARG A 1 175 ? -6.896 4.126 11.317 1.00 87.44 175 ARG A N 1
ATOM 1327 C CA . ARG A 1 175 ? -6.071 3.244 12.159 1.00 87.44 175 ARG A CA 1
ATOM 1328 C C . ARG A 1 175 ? -6.762 2.828 13.467 1.00 87.44 175 ARG A C 1
ATOM 1330 O O . ARG A 1 175 ? -6.539 1.723 13.958 1.00 87.44 175 ARG A O 1
ATOM 1337 N N . PHE A 1 176 ? -7.603 3.690 14.035 1.00 91.06 176 PHE A N 1
ATOM 1338 C CA . PHE A 1 176 ? -8.336 3.428 15.282 1.00 91.06 176 PHE A CA 1
ATOM 1339 C C . PHE A 1 176 ? -9.746 2.866 15.056 1.00 91.06 176 PHE A C 1
ATOM 1341 O O . PHE A 1 176 ? -10.477 2.597 16.016 1.00 91.06 176 PHE A O 1
ATOM 1348 N N . GLY A 1 177 ? -10.086 2.629 13.792 1.00 94.12 177 GLY A N 1
ATOM 1349 C CA . GLY A 1 177 ? -11.372 2.179 13.300 1.00 94.12 177 GLY A CA 1
ATOM 1350 C C . GLY A 1 177 ? -12.302 3.313 12.907 1.00 94.12 177 GLY A C 1
ATOM 1351 O O . GLY A 1 177 ? -12.356 4.347 13.570 1.00 94.12 177 GLY A O 1
ATOM 1352 N N . LEU A 1 178 ? -13.083 3.068 11.858 1.00 95.44 178 LEU A N 1
ATOM 1353 C CA . LEU A 1 178 ? -14.173 3.943 11.430 1.00 95.44 178 LEU A CA 1
ATOM 1354 C C . LEU A 1 178 ? -15.537 3.255 11.611 1.00 95.44 178 LEU A C 1
ATOM 1356 O O . LEU A 1 178 ? -15.599 2.026 11.687 1.00 95.44 178 LEU A O 1
ATOM 1360 N N . PRO A 1 179 ? -16.645 4.009 11.669 1.00 95.69 179 PRO A N 1
ATOM 1361 C CA . PRO A 1 179 ? -17.991 3.482 11.444 1.00 95.69 179 PRO A CA 1
ATOM 1362 C C . PRO A 1 179 ? -18.116 2.786 10.080 1.00 95.69 179 PRO A C 1
ATOM 1364 O O . PRO A 1 179 ? -17.450 3.177 9.125 1.00 95.69 179 PRO A O 1
ATOM 1367 N N . ALA A 1 180 ? -18.976 1.769 9.972 1.00 93.00 180 ALA A N 1
ATOM 1368 C CA . ALA A 1 180 ? -19.079 0.926 8.773 1.00 93.00 180 ALA A CA 1
ATOM 1369 C C . ALA A 1 180 ? -19.401 1.711 7.487 1.00 93.00 180 ALA A C 1
ATOM 1371 O O . ALA A 1 180 ? -18.801 1.457 6.448 1.00 93.00 180 ALA A O 1
ATOM 1372 N N . ASP A 1 181 ? -20.280 2.712 7.561 1.00 94.62 181 ASP A N 1
ATOM 1373 C CA . ASP A 1 181 ? -20.624 3.564 6.418 1.00 94.62 181 ASP A CA 1
ATOM 1374 C C . ASP A 1 181 ? -19.443 4.429 5.954 1.00 94.62 181 ASP A C 1
ATOM 1376 O O . ASP A 1 181 ? -19.288 4.714 4.767 1.00 94.62 181 ASP A O 1
ATOM 1380 N N . GLU A 1 182 ? -18.578 4.836 6.882 1.00 95.19 182 GLU A N 1
ATOM 1381 C CA . GLU A 1 182 ? -17.357 5.566 6.558 1.00 95.19 182 GLU A CA 1
ATOM 1382 C C . GLU A 1 182 ? -16.260 4.649 6.011 1.00 95.19 182 GLU A C 1
ATOM 1384 O O . GLU A 1 182 ? -15.523 5.076 5.122 1.00 95.19 182 GLU A O 1
ATOM 1389 N N . GLN A 1 183 ? -16.180 3.403 6.496 1.00 94.88 183 GLN A N 1
ATOM 1390 C CA . GLN A 1 183 ? -15.289 2.382 5.935 1.00 94.88 183 GLN A CA 1
ATOM 1391 C C . GLN A 1 183 ? -15.639 2.119 4.468 1.00 94.88 183 GLN A C 1
ATOM 1393 O O . GLN A 1 183 ? -14.761 2.174 3.614 1.00 94.88 183 GLN A O 1
ATOM 1398 N N . GLU A 1 184 ? -16.920 1.895 4.156 1.00 94.06 184 GLU A N 1
ATOM 1399 C CA . GLU A 1 184 ? -17.385 1.641 2.786 1.00 94.06 184 GLU A CA 1
ATOM 1400 C C . GLU A 1 184 ? -17.054 2.804 1.842 1.00 94.06 184 GLU A C 1
ATOM 1402 O O . GLU A 1 184 ? -16.541 2.588 0.743 1.00 94.06 184 GLU A O 1
ATOM 1407 N N . ARG A 1 185 ? -17.288 4.049 2.280 1.00 94.38 185 ARG A N 1
ATOM 1408 C CA . ARG A 1 185 ? -16.964 5.242 1.479 1.00 94.38 185 ARG A CA 1
ATOM 1409 C C . ARG A 1 185 ? -15.468 5.397 1.251 1.00 94.38 185 ARG A C 1
ATOM 1411 O O . ARG A 1 185 ? -15.060 5.694 0.133 1.00 94.38 185 ARG A O 1
ATOM 1418 N N . LEU A 1 186 ? -14.660 5.224 2.296 1.00 94.50 186 LEU A N 1
ATOM 1419 C CA . LEU A 1 186 ? -13.210 5.348 2.177 1.00 94.50 186 LEU A CA 1
ATOM 1420 C C . LEU A 1 186 ? -12.639 4.233 1.295 1.00 94.50 186 LEU A C 1
ATOM 1422 O O . LEU A 1 186 ? -11.790 4.505 0.455 1.00 94.50 186 LEU A O 1
ATOM 1426 N N . LEU A 1 187 ? -13.148 3.007 1.422 1.00 94.00 187 LEU A N 1
ATOM 1427 C CA . LEU A 1 187 ? -12.748 1.889 0.573 1.00 94.00 187 LEU A CA 1
ATOM 1428 C C . LEU A 1 187 ? -13.069 2.151 -0.905 1.00 94.00 187 LEU A C 1
ATOM 1430 O O . LEU A 1 187 ? -12.228 1.880 -1.757 1.00 94.00 187 LEU A O 1
ATOM 1434 N N . ALA A 1 188 ? -14.247 2.710 -1.206 1.00 93.00 188 ALA A N 1
ATOM 1435 C CA . ALA A 1 188 ? -14.618 3.094 -2.567 1.00 93.00 188 ALA A CA 1
ATOM 1436 C C . ALA A 1 188 ? -13.665 4.155 -3.138 1.00 93.00 188 ALA A C 1
ATOM 1438 O O . ALA A 1 188 ? -13.118 3.961 -4.218 1.00 93.00 188 ALA A O 1
ATOM 1439 N N . VAL A 1 189 ? -13.387 5.215 -2.367 1.00 92.50 189 VAL A N 1
ATOM 1440 C CA . VAL A 1 189 ? -12.418 6.255 -2.750 1.00 92.50 189 VAL A CA 1
ATOM 1441 C C . VAL A 1 189 ? -11.055 5.646 -3.062 1.00 92.50 189 VAL A C 1
ATOM 1443 O O . VAL A 1 189 ? -10.488 5.934 -4.107 1.00 92.50 189 VAL A O 1
ATOM 1446 N N . LEU A 1 190 ? -10.526 4.798 -2.176 1.00 92.12 190 LEU A N 1
ATOM 1447 C CA . LEU A 1 190 ? -9.221 4.175 -2.386 1.00 92.12 190 LEU A CA 1
ATOM 1448 C C . LEU A 1 190 ? -9.229 3.246 -3.619 1.00 92.12 190 LEU A C 1
ATOM 1450 O O . LEU A 1 190 ? -8.248 3.198 -4.358 1.00 92.12 190 LEU A O 1
ATOM 1454 N N . GLY A 1 191 ? -10.334 2.535 -3.871 1.00 90.06 191 GLY A N 1
ATOM 1455 C CA . GLY A 1 191 ? -10.498 1.676 -5.048 1.00 90.06 191 GLY A CA 1
ATOM 1456 C C . GLY A 1 191 ? -10.516 2.453 -6.370 1.00 90.06 191 GLY A C 1
ATOM 1457 O O . GLY A 1 191 ? -9.955 1.990 -7.369 1.00 90.06 191 GLY A O 1
ATOM 1458 N N . ASP A 1 192 ? -11.088 3.657 -6.368 1.00 89.88 192 ASP A N 1
ATOM 1459 C CA . ASP A 1 192 ? -11.072 4.554 -7.527 1.00 89.88 192 ASP A CA 1
ATOM 1460 C C . ASP A 1 192 ? -9.638 5.002 -7.869 1.00 89.88 192 ASP A C 1
ATOM 1462 O O . ASP A 1 192 ? -9.292 5.090 -9.045 1.00 89.88 192 ASP A O 1
ATOM 1466 N N . ILE A 1 193 ? -8.764 5.191 -6.869 1.00 87.31 193 ILE A N 1
ATOM 1467 C CA . ILE A 1 193 ? -7.352 5.572 -7.087 1.00 87.31 193 ILE A CA 1
ATOM 1468 C C . ILE A 1 193 ? -6.599 4.490 -7.868 1.00 87.31 193 ILE A C 1
ATOM 1470 O O . ILE A 1 193 ? -5.872 4.795 -8.807 1.00 87.31 193 ILE A O 1
ATOM 1474 N N . VAL A 1 194 ? -6.794 3.215 -7.521 1.00 83.81 194 VAL A N 1
ATOM 1475 C CA . VAL A 1 194 ? -6.118 2.090 -8.200 1.00 83.81 194 VAL A CA 1
ATOM 1476 C C . VAL A 1 194 ? -6.621 1.879 -9.623 1.00 83.81 194 VAL A C 1
ATOM 1478 O O . VAL A 1 194 ? -5.898 1.359 -10.470 1.00 83.81 194 VAL A O 1
ATOM 1481 N N . THR A 1 195 ? -7.888 2.200 -9.876 1.00 76.44 195 THR A N 1
ATOM 1482 C CA . THR A 1 195 ? -8.536 1.950 -11.170 1.00 76.44 195 THR A CA 1
ATOM 1483 C C . THR A 1 195 ? -8.455 3.134 -12.124 1.00 76.44 195 THR A C 1
ATOM 1485 O O . THR A 1 195 ? -8.681 2.950 -13.322 1.00 76.44 195 THR A O 1
ATOM 1488 N N . ALA A 1 196 ? -8.110 4.324 -11.626 1.00 64.81 196 ALA A N 1
ATOM 1489 C CA . ALA A 1 196 ? -7.868 5.487 -12.456 1.00 64.81 196 ALA A CA 1
ATOM 1490 C C . ALA A 1 196 ? -6.684 5.224 -13.408 1.00 64.81 196 ALA A C 1
ATOM 1492 O O . ALA A 1 196 ? -5.624 4.775 -12.964 1.00 64.81 196 ALA A O 1
ATOM 1493 N N . PRO A 1 197 ? -6.826 5.493 -14.720 1.00 51.09 197 PRO A N 1
ATOM 1494 C CA . PRO A 1 197 ? -5.676 5.494 -15.611 1.00 51.09 197 PRO A CA 1
ATOM 1495 C C . PRO A 1 197 ? -4.680 6.549 -15.122 1.00 51.09 197 PRO A C 1
ATOM 1497 O O . PRO A 1 197 ? -5.098 7.639 -14.721 1.00 51.09 197 PRO A O 1
ATOM 1500 N N . ALA A 1 198 ? -3.383 6.228 -15.164 1.00 47.78 198 ALA A N 1
ATOM 1501 C CA . ALA A 1 198 ? -2.318 7.178 -14.865 1.00 47.78 198 ALA A CA 1
ATOM 1502 C C . ALA A 1 198 ? -2.602 8.483 -15.613 1.00 47.78 198 ALA A C 1
ATOM 1504 O O . ALA A 1 198 ? -2.710 8.485 -16.844 1.00 47.78 198 ALA A O 1
ATOM 1505 N N . ALA A 1 199 ? -2.809 9.578 -14.880 1.00 36.69 199 ALA A N 1
ATOM 1506 C CA . ALA A 1 199 ? -3.021 10.872 -15.499 1.00 36.69 199 ALA A CA 1
ATOM 1507 C C . ALA A 1 199 ? -1.726 11.232 -16.232 1.00 36.69 199 ALA A C 1
ATOM 1509 O O . ALA A 1 199 ? -0.739 11.621 -15.606 1.00 36.69 199 ALA A O 1
ATOM 1510 N N . LEU A 1 200 ? -1.727 11.051 -17.555 1.00 31.75 200 LEU A N 1
ATOM 1511 C CA . LEU A 1 200 ? -0.699 11.568 -18.447 1.00 31.75 200 LEU A CA 1
ATOM 1512 C C . LEU A 1 200 ? -0.662 13.079 -18.224 1.00 31.75 200 LEU A C 1
ATOM 1514 O O . LEU A 1 200 ? -1.523 13.813 -18.702 1.00 31.75 200 LEU A O 1
ATOM 1518 N N . SER A 1 201 ? 0.276 13.517 -17.393 1.00 30.33 201 SER A N 1
ATOM 1519 C CA . SER A 1 201 ? 0.537 14.932 -17.185 1.00 30.33 201 SER A CA 1
ATOM 1520 C C . SER A 1 201 ? 1.325 15.397 -18.405 1.00 30.33 201 SER A C 1
ATOM 1522 O O . SER A 1 201 ? 2.442 14.923 -18.617 1.00 30.33 201 SER A O 1
ATOM 1524 N N . GLU A 1 202 ? 0.679 16.225 -19.230 1.00 31.97 202 GLU A N 1
ATOM 1525 C CA . GLU A 1 202 ? 1.278 16.948 -20.364 1.00 31.97 202 GLU A CA 1
ATOM 1526 C C . GLU A 1 202 ? 2.472 17.818 -19.943 1.00 31.97 202 GLU A C 1
ATOM 1528 O O . GLU A 1 202 ? 2.443 18.383 -18.822 1.00 31.97 202 GLU A O 1
#

pLDDT: mean 88.77, std 14.58, range [30.33, 98.69]

Radius of gyration: 17.0 Å; chains: 1; bounding box: 42×39×48 Å